Protein AF-A0A0F9JI51-F1 (afdb_monomer_lite)

Secondary structure (DSSP, 8-state):
----S--GGGGTT-HHHHHHHHHHHHHHHHHHHHHHHHHHHHHHHHHHHH-HHHHHHHHHHHTT-----S-------SS---SSHHHHHHHHHHHHHHHHHHHSHHHHHHHHHHHHHHHHHHHHHH-TTGGGGHHHHHHHHHH-GGGGG-HHHHHHHHS-HHHHHHHHHHHHHHHHHHHHHHHHH----------TTPPPPPSSHHHHHHHHHHHHHHTT------

pLDDT: mean 74.29, std 13.8, range [38.09, 93.94]

Radius of gyration: 48.64 Å; chains: 1; bounding box: 100×96×117 Å

Sequence (226 aa):
DVESFFDPKSIEGKPELKAAYKQMQGEFTKRLQGISSNQTKIDAYNAFEADPEGYMRNLASQYGWNLIEGGGQAKDSGEFNPQTWDDVKQHFLAEARQELAKEFAPLTNEVKNLKRLSMEAQLDKDHSDWRTYESKMTDLLVTHPTLVNDHETLYRMAVPKELIEQRATKAALAKVKGGTANAEIGGNKTTSVPTTDSPPKFENIAEAAKWAKSHLASKGITGTVD

Structure (mmCIF, N/CA/C/O backbone):
data_AF-A0A0F9JI51-F1
#
_entry.id   AF-A0A0F9JI51-F1
#
loop_
_atom_site.group_PDB
_atom_site.id
_atom_site.type_symbol
_atom_site.label_atom_id
_atom_site.label_alt_id
_atom_site.label_comp_id
_atom_site.label_asym_id
_atom_site.label_entity_id
_atom_site.label_seq_id
_atom_site.pdbx_PDB_ins_code
_atom_site.Cartn_x
_atom_site.Cartn_y
_atom_site.Cartn_z
_atom_site.occupancy
_atom_site.B_iso_or_equiv
_atom_site.auth_seq_id
_atom_site.auth_comp_id
_atom_site.auth_asym_id
_atom_site.auth_atom_id
_atom_site.pdbx_PDB_model_num
ATOM 1 N N . ASP A 1 1 ? -69.212 1.605 35.122 1.00 43.28 1 ASP A N 1
ATOM 2 C CA . ASP A 1 1 ? -68.835 0.941 36.378 1.00 43.28 1 ASP A CA 1
ATOM 3 C C . ASP A 1 1 ? -67.357 0.626 36.395 1.00 43.28 1 ASP A C 1
ATOM 5 O O . ASP A 1 1 ? -66.902 -0.223 35.644 1.00 43.28 1 ASP A O 1
ATOM 9 N N . VAL A 1 2 ? -66.593 1.381 37.184 1.00 48.91 2 VAL A N 1
ATOM 10 C CA . VAL A 1 2 ? -65.203 1.034 37.496 1.00 48.91 2 VAL A CA 1
ATOM 11 C C . VAL A 1 2 ? -65.284 0.180 38.755 1.00 48.91 2 VAL A C 1
ATOM 13 O O . VAL A 1 2 ? -65.453 0.715 39.849 1.00 48.91 2 VAL A O 1
ATOM 16 N N . GLU A 1 3 ? -65.271 -1.143 38.594 1.00 48.75 3 GLU A N 1
ATOM 17 C CA . GLU A 1 3 ? -65.125 -2.078 39.711 1.00 48.75 3 GLU A CA 1
ATOM 18 C C . GLU A 1 3 ? -63.828 -1.736 40.452 1.00 48.75 3 GLU A C 1
ATOM 20 O O . GLU A 1 3 ? -62.721 -2.000 39.982 1.00 48.75 3 GLU A O 1
ATOM 25 N N . SER A 1 4 ? -63.964 -1.078 41.604 1.00 55.06 4 SER A N 1
ATOM 26 C CA . SER A 1 4 ? -62.857 -0.853 42.526 1.00 55.06 4 SER A CA 1
ATOM 27 C C . SER A 1 4 ? -62.414 -2.218 43.046 1.00 55.06 4 SER A C 1
ATOM 29 O O . SER A 1 4 ? -63.051 -2.803 43.919 1.00 55.06 4 SER A O 1
ATOM 31 N N . PHE A 1 5 ? -61.351 -2.749 42.446 1.00 61.69 5 PHE A N 1
ATOM 32 C CA . PHE A 1 5 ? -60.916 -4.141 42.577 1.00 61.69 5 PHE A CA 1
ATOM 33 C C . PHE A 1 5 ? -60.504 -4.537 44.009 1.00 61.69 5 PHE A C 1
ATOM 35 O O . PHE A 1 5 ? -60.340 -5.720 44.293 1.00 61.69 5 PHE A O 1
ATOM 42 N N . PHE A 1 6 ? -60.322 -3.573 44.923 1.00 66.19 6 PHE A N 1
ATOM 43 C CA . PHE A 1 6 ? -60.047 -3.841 46.335 1.00 66.19 6 PHE A CA 1
ATOM 44 C C . PHE A 1 6 ? -60.313 -2.598 47.201 1.00 66.19 6 PHE A C 1
ATOM 46 O O . PHE A 1 6 ? -59.753 -1.537 46.931 1.00 66.19 6 PHE A O 1
ATOM 53 N N . ASP A 1 7 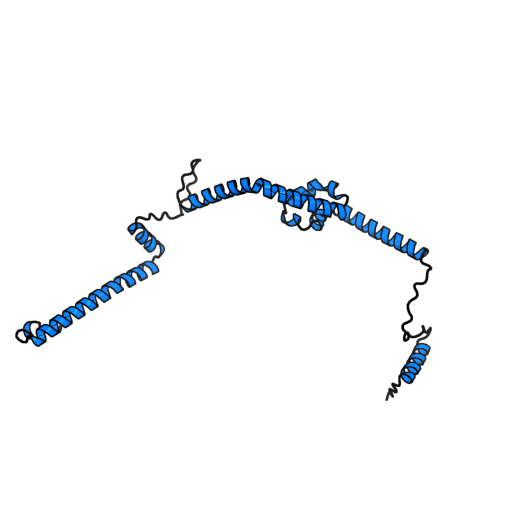? -61.121 -2.719 48.261 1.00 72.81 7 ASP A N 1
ATOM 54 C CA . ASP A 1 7 ? -61.319 -1.647 49.250 1.00 72.81 7 ASP A CA 1
ATOM 55 C C . ASP A 1 7 ? -60.372 -1.860 50.452 1.00 72.81 7 ASP A C 1
ATOM 57 O O . ASP A 1 7 ? -60.571 -2.804 51.230 1.00 72.81 7 ASP A O 1
ATOM 61 N N . PRO A 1 8 ? -59.333 -1.021 50.640 1.00 66.25 8 PRO A N 1
ATOM 62 C CA . PRO A 1 8 ? -58.329 -1.203 51.688 1.00 66.25 8 PRO A CA 1
ATOM 63 C C . PRO A 1 8 ? -58.886 -1.099 53.114 1.00 66.25 8 PRO A C 1
ATOM 65 O O . PRO A 1 8 ? -58.209 -1.503 54.058 1.00 66.25 8 PRO A O 1
ATOM 68 N N . LYS A 1 9 ? -60.118 -0.611 53.294 1.00 73.56 9 LYS A N 1
ATOM 69 C CA . LYS A 1 9 ? -60.787 -0.596 54.603 1.00 73.56 9 LYS A CA 1
ATOM 70 C C . LYS A 1 9 ? -61.325 -1.969 55.016 1.00 73.56 9 LYS A C 1
ATOM 72 O O . LYS A 1 9 ? -61.449 -2.246 56.204 1.00 73.56 9 LYS A O 1
ATOM 77 N N . SER A 1 10 ? -61.568 -2.875 54.064 1.00 72.62 10 SER A N 1
ATOM 78 C CA . SER A 1 10 ? -62.118 -4.221 54.327 1.00 72.62 10 SER A CA 1
ATOM 79 C C . SER A 1 10 ? -61.158 -5.177 55.061 1.00 72.62 10 SER A C 1
ATOM 81 O O . SER A 1 10 ? -61.568 -6.224 55.565 1.00 72.62 10 SER A O 1
ATOM 83 N N . ILE A 1 11 ? -59.876 -4.810 55.148 1.00 68.50 11 ILE A N 1
ATOM 84 C CA . ILE A 1 11 ? -58.792 -5.570 55.793 1.00 68.50 11 ILE A CA 1
ATOM 85 C C . ILE A 1 11 ? -58.346 -4.957 57.135 1.00 68.50 11 ILE A C 1
ATOM 87 O O . ILE A 1 11 ? -57.427 -5.465 57.789 1.00 68.50 11 ILE A O 1
ATOM 91 N N . GLU A 1 12 ? -58.999 -3.887 57.605 1.00 65.31 12 GLU A N 1
ATOM 92 C CA . GLU A 1 12 ? -58.746 -3.328 58.934 1.00 65.31 12 GLU A CA 1
ATOM 93 C C . GLU A 1 12 ? -59.234 -4.277 60.043 1.00 65.31 12 GLU A C 1
ATOM 95 O O . GLU A 1 12 ? -60.411 -4.594 60.143 1.00 65.31 12 GLU A O 1
ATOM 100 N N . GLY A 1 13 ? -58.301 -4.780 60.865 1.00 71.00 13 GLY A N 1
ATOM 101 C CA . GLY A 1 13 ? -58.579 -5.706 61.976 1.00 71.00 13 GLY A CA 1
ATOM 102 C C . GLY A 1 13 ? -58.029 -7.126 61.796 1.00 71.00 13 GLY A C 1
ATOM 103 O O . GLY A 1 13 ? -57.983 -7.878 62.763 1.00 71.00 13 GLY A O 1
ATOM 104 N N . LYS A 1 14 ? -57.543 -7.490 60.598 1.00 79.50 14 LYS A N 1
ATOM 105 C CA . LYS A 1 14 ? -56.940 -8.808 60.317 1.00 79.50 14 LYS A CA 1
ATOM 106 C C . LYS A 1 14 ? -55.430 -8.667 60.049 1.00 79.50 14 LYS A C 1
ATOM 108 O O . LYS A 1 14 ? -55.049 -8.329 58.927 1.00 79.50 14 LYS A O 1
ATOM 113 N N . PRO A 1 15 ? -54.556 -8.878 61.054 1.00 74.44 15 PRO A N 1
ATOM 114 C CA . PRO A 1 15 ? -53.122 -8.587 60.939 1.00 74.44 15 PRO A CA 1
ATOM 115 C C . PRO A 1 15 ? -52.416 -9.415 59.854 1.00 74.44 15 PRO A C 1
ATOM 117 O O . PRO A 1 15 ? -51.551 -8.886 59.159 1.00 74.44 15 PRO A O 1
ATOM 120 N N . GLU A 1 16 ? -52.836 -10.663 59.634 1.00 73.81 16 GLU A N 1
ATOM 121 C CA . GLU A 1 16 ? -52.270 -11.532 58.592 1.00 73.81 16 GLU A CA 1
ATOM 122 C C . GLU A 1 16 ? -52.569 -11.026 57.169 1.00 73.81 16 GLU A C 1
ATOM 124 O O . GLU A 1 16 ? -51.685 -11.004 56.312 1.00 73.81 16 GLU A O 1
ATOM 129 N N . LEU A 1 17 ? -53.782 -10.515 56.922 1.00 77.19 17 LEU A N 1
ATOM 130 C CA . LEU A 1 17 ? -54.164 -9.963 55.614 1.00 77.19 17 LEU A CA 1
ATOM 131 C C . LEU A 1 17 ? -53.499 -8.611 55.337 1.00 77.19 17 LEU A C 1
ATOM 133 O O . LEU A 1 17 ? -53.154 -8.320 54.192 1.00 77.19 17 LEU A O 1
ATOM 137 N N . LYS A 1 18 ? -53.254 -7.800 56.376 1.00 76.38 18 LYS A N 1
ATOM 138 C CA . LYS A 1 18 ? -52.481 -6.553 56.246 1.00 76.38 18 LYS A CA 1
ATOM 139 C C . LYS A 1 18 ? -51.034 -6.821 55.831 1.00 76.38 18 LYS A C 1
ATOM 141 O O . LYS A 1 18 ? -50.500 -6.096 54.991 1.00 76.38 18 LYS A O 1
ATOM 146 N N . ALA A 1 19 ? -50.408 -7.853 56.399 1.00 80.75 19 ALA A N 1
ATOM 147 C CA . ALA A 1 19 ? -49.046 -8.243 56.045 1.00 80.75 19 ALA A CA 1
ATOM 148 C C . ALA A 1 19 ? -48.960 -8.731 54.588 1.00 80.75 19 ALA A C 1
ATOM 150 O O . ALA A 1 19 ? -48.130 -8.228 53.828 1.00 80.75 19 ALA A O 1
ATOM 151 N N . ALA A 1 20 ? -49.867 -9.624 54.174 1.00 80.81 20 ALA A N 1
ATOM 152 C CA . ALA A 1 20 ? -49.937 -10.122 52.799 1.00 80.81 20 ALA A CA 1
ATOM 153 C C . ALA A 1 20 ? -50.210 -9.001 51.777 1.00 80.81 20 ALA A C 1
ATOM 155 O O . ALA A 1 20 ? -49.550 -8.930 50.741 1.00 80.81 20 ALA A O 1
ATOM 156 N N . TYR A 1 21 ? -51.119 -8.070 52.088 1.00 82.88 21 TYR A N 1
ATOM 157 C CA . TYR A 1 21 ? -51.414 -6.920 51.229 1.00 82.88 21 TYR A CA 1
ATOM 158 C C . TYR A 1 21 ? -50.202 -5.994 51.062 1.00 82.88 21 TYR A C 1
ATOM 160 O O . TYR A 1 21 ? -49.866 -5.600 49.946 1.00 82.88 21 TYR A O 1
ATOM 168 N N . LYS A 1 22 ? -49.484 -5.697 52.153 1.00 85.06 22 LYS A N 1
ATOM 169 C CA . LYS A 1 22 ? -48.258 -4.887 52.101 1.00 85.06 22 LYS A CA 1
ATOM 170 C C . LYS A 1 22 ? -47.154 -5.576 51.292 1.00 85.06 22 LYS A C 1
ATOM 172 O O . LYS A 1 22 ? -46.444 -4.913 50.538 1.00 85.06 22 LYS A O 1
ATOM 177 N N . GLN A 1 23 ? -47.025 -6.898 51.414 1.00 85.00 23 GLN A N 1
ATOM 178 C CA . GLN A 1 23 ? -46.088 -7.681 50.610 1.00 85.00 23 GLN A CA 1
ATOM 179 C C . GLN A 1 23 ? -46.457 -7.638 49.121 1.00 85.00 23 GLN A C 1
ATOM 181 O O . GLN A 1 23 ? -45.589 -7.381 48.290 1.00 85.00 23 GLN A O 1
ATOM 186 N N . MET A 1 24 ? -47.740 -7.793 48.785 1.00 85.62 24 MET A N 1
ATOM 187 C CA . MET A 1 24 ? -48.237 -7.678 47.413 1.00 85.62 24 MET A CA 1
ATOM 188 C C . MET A 1 24 ? -47.985 -6.282 46.828 1.00 85.62 24 MET A C 1
ATOM 190 O O . MET A 1 24 ? -47.496 -6.176 45.708 1.00 85.62 24 MET A O 1
ATOM 194 N N . GLN A 1 25 ? -48.249 -5.210 47.582 1.00 87.38 25 GLN A N 1
ATOM 195 C CA . GLN A 1 25 ? -47.948 -3.839 47.152 1.00 87.38 25 GLN A CA 1
ATOM 196 C C . GLN A 1 25 ? -46.450 -3.626 46.909 1.00 87.38 25 GLN A C 1
ATOM 198 O O . GLN A 1 25 ? -46.067 -2.986 45.928 1.00 87.38 25 GLN A O 1
ATOM 203 N N . GLY A 1 26 ? -45.599 -4.180 47.777 1.00 89.12 26 GLY A N 1
ATOM 204 C CA . GLY A 1 26 ? -44.149 -4.140 47.610 1.00 89.12 26 GLY A CA 1
ATOM 205 C C . GLY A 1 26 ? -43.696 -4.850 46.335 1.00 89.12 26 GLY A C 1
ATOM 206 O O . GLY A 1 26 ? -42.964 -4.270 45.537 1.00 89.12 26 GLY A O 1
ATOM 207 N N . GLU A 1 27 ? -44.171 -6.073 46.101 1.00 86.94 27 GLU A N 1
ATOM 208 C CA . GLU A 1 27 ? -43.859 -6.839 44.888 1.00 86.94 27 GLU A CA 1
ATOM 209 C C . GLU A 1 27 ? -44.409 -6.177 43.616 1.00 86.94 27 GLU A C 1
ATOM 211 O O . GLU A 1 27 ? -43.719 -6.117 42.599 1.00 86.94 27 GLU A O 1
ATOM 216 N N . PHE A 1 28 ? -45.611 -5.603 43.674 1.00 88.69 28 PHE A N 1
ATOM 217 C CA . PHE A 1 28 ? -46.199 -4.865 42.558 1.00 88.69 28 PHE A CA 1
ATOM 218 C C . PHE A 1 28 ? -45.387 -3.610 42.219 1.00 88.69 28 PHE A C 1
ATOM 220 O O . PHE A 1 28 ? -45.073 -3.369 41.055 1.00 88.69 28 PHE A O 1
ATOM 227 N N . THR A 1 29 ? -44.959 -2.858 43.237 1.00 87.94 29 THR A N 1
ATOM 228 C CA . THR A 1 29 ? -44.102 -1.676 43.064 1.00 87.94 29 THR A CA 1
ATOM 229 C C . THR A 1 29 ? -42.747 -2.056 42.467 1.00 87.94 29 THR A C 1
ATOM 231 O O . THR A 1 29 ? -42.305 -1.426 41.509 1.00 87.94 29 THR A O 1
ATOM 234 N N . LYS A 1 30 ? -42.108 -3.125 42.966 1.00 87.19 30 LYS A N 1
ATOM 235 C CA . LYS A 1 30 ? -40.847 -3.640 42.406 1.00 87.19 30 LYS A CA 1
ATOM 236 C C . LYS A 1 30 ? -41.001 -4.051 40.942 1.00 87.19 30 LYS A C 1
ATOM 238 O O . LYS A 1 30 ? -40.145 -3.730 40.123 1.00 87.19 30 LYS A O 1
ATOM 243 N N . ARG A 1 31 ? -42.095 -4.739 40.591 1.00 86.81 31 ARG A N 1
ATOM 244 C CA . ARG A 1 31 ? -42.369 -5.127 39.199 1.00 86.81 31 ARG A CA 1
ATOM 245 C C . ARG A 1 31 ? -42.604 -3.915 38.306 1.00 86.81 31 ARG A C 1
ATOM 247 O O . ARG A 1 31 ? -42.052 -3.881 37.212 1.00 86.81 31 ARG A O 1
ATOM 254 N N . LEU A 1 32 ? -43.346 -2.911 38.772 1.00 85.31 32 LEU A N 1
ATOM 255 C CA . LEU A 1 32 ? -43.545 -1.664 38.029 1.00 85.31 32 LEU A CA 1
ATOM 256 C C . LEU A 1 32 ? -42.230 -0.913 37.785 1.00 85.31 32 LEU A C 1
ATOM 258 O O . LEU A 1 32 ? -41.991 -0.469 36.667 1.00 85.31 32 LEU A O 1
ATOM 262 N N . GLN A 1 33 ? -41.350 -0.836 38.786 1.00 84.31 33 GLN A N 1
ATOM 263 C CA . GLN A 1 33 ? -40.010 -0.253 38.629 1.00 84.31 33 GLN A CA 1
ATOM 264 C C . GLN A 1 33 ? -39.141 -1.054 37.643 1.00 84.31 33 GLN A C 1
ATOM 266 O O . GLN A 1 33 ? -38.389 -0.486 36.851 1.00 84.31 33 GLN A O 1
ATOM 271 N N . GLY A 1 34 ? -39.270 -2.385 37.644 1.00 82.88 34 GLY A N 1
ATOM 272 C CA . GLY A 1 34 ? -38.632 -3.241 36.644 1.00 82.88 34 GLY A CA 1
ATOM 273 C C . GLY A 1 34 ? -39.129 -2.945 35.227 1.00 82.88 34 GLY A C 1
ATOM 274 O O . GLY A 1 34 ? -38.321 -2.795 34.312 1.00 82.88 34 GLY A O 1
ATOM 275 N N . ILE A 1 35 ? -40.443 -2.788 35.050 1.00 85.19 35 ILE A N 1
ATOM 276 C CA . ILE A 1 35 ? -41.057 -2.454 33.757 1.00 85.19 35 ILE A CA 1
ATOM 277 C C . ILE A 1 35 ? -40.600 -1.075 33.273 1.00 85.19 35 ILE A C 1
ATOM 279 O O . ILE A 1 35 ? -40.205 -0.959 32.115 1.00 85.19 35 ILE A O 1
ATOM 283 N N . SER A 1 36 ? -40.563 -0.053 34.137 1.00 84.38 36 SER A N 1
ATOM 284 C CA . SER A 1 36 ? -40.117 1.287 33.729 1.00 84.38 36 SER A CA 1
ATOM 285 C C . SER A 1 36 ? -38.669 1.289 33.233 1.00 84.38 36 SER A C 1
ATOM 287 O O . SER A 1 36 ? -38.363 1.954 32.249 1.00 84.38 36 SER A O 1
ATOM 289 N N . SER A 1 37 ? -37.787 0.495 33.854 1.00 81.75 37 SER A N 1
ATOM 290 C CA . SER A 1 37 ? -36.392 0.365 33.407 1.00 81.75 37 SER A CA 1
ATOM 291 C C . SER A 1 37 ? -36.255 -0.262 32.014 1.00 81.75 37 SER A C 1
ATOM 293 O O . SER A 1 37 ? -35.353 0.091 31.253 1.00 81.75 37 SER A O 1
ATOM 295 N N . ASN A 1 38 ? -37.165 -1.172 31.659 1.00 85.44 38 ASN A N 1
ATOM 296 C CA . ASN A 1 38 ? -37.205 -1.779 30.333 1.00 85.44 38 ASN A CA 1
ATOM 297 C C . ASN A 1 38 ? -37.855 -0.844 29.313 1.00 85.44 38 ASN A C 1
ATOM 299 O O . ASN A 1 38 ? -37.398 -0.799 28.175 1.00 85.44 38 ASN A O 1
ATOM 303 N N . GLN A 1 39 ? -38.850 -0.056 29.728 1.00 87.00 39 GLN A N 1
ATOM 304 C CA . GLN A 1 39 ? -39.485 0.942 28.873 1.00 87.00 39 GLN A CA 1
ATOM 305 C C . GLN A 1 39 ? -38.458 1.953 28.356 1.00 87.00 39 GLN A C 1
ATOM 307 O O . GLN A 1 39 ? -38.374 2.162 27.155 1.00 87.00 39 GLN A O 1
ATOM 312 N N . THR A 1 40 ? -37.574 2.465 29.220 1.00 88.12 40 THR A N 1
ATOM 313 C CA . THR A 1 40 ? -36.505 3.389 28.800 1.00 88.12 40 THR A CA 1
ATOM 314 C C . THR A 1 40 ? -35.573 2.783 27.746 1.00 88.12 40 THR A C 1
ATOM 316 O O . THR A 1 40 ? -35.131 3.485 26.842 1.00 88.12 40 THR A O 1
ATOM 319 N N . LYS A 1 41 ? -35.276 1.479 27.829 1.00 88.94 41 LYS A N 1
ATOM 320 C CA . LYS A 1 41 ? -34.438 0.789 26.832 1.00 88.94 41 LYS A CA 1
ATOM 321 C C . LYS A 1 41 ? -35.162 0.615 25.503 1.00 88.94 41 LYS A C 1
ATOM 323 O O . LYS A 1 41 ? -34.541 0.777 24.460 1.00 88.94 41 LYS A O 1
ATOM 328 N N . ILE A 1 42 ? -36.449 0.278 25.552 1.00 89.56 42 ILE A N 1
ATOM 329 C CA . ILE A 1 42 ? -37.292 0.139 24.362 1.00 89.56 42 ILE A CA 1
ATOM 330 C C . ILE A 1 42 ? -37.429 1.497 23.673 1.00 89.56 42 ILE A C 1
ATOM 332 O O . ILE A 1 42 ? -37.224 1.589 22.470 1.00 89.56 42 ILE A O 1
ATOM 336 N N . ASP A 1 43 ? -37.681 2.560 24.433 1.00 90.50 43 ASP A N 1
ATOM 337 C CA . ASP A 1 43 ? -37.805 3.915 23.900 1.00 90.50 43 ASP A CA 1
ATOM 338 C C . ASP A 1 43 ? -36.477 4.399 23.295 1.00 90.50 43 ASP A C 1
ATOM 340 O O . ASP A 1 43 ? -36.472 4.975 22.210 1.00 90.50 43 ASP A O 1
ATOM 344 N N . ALA A 1 44 ? -35.342 4.108 23.945 1.00 88.69 44 ALA A N 1
ATOM 345 C CA . ALA A 1 44 ? -34.013 4.402 23.410 1.00 88.69 44 ALA A CA 1
ATOM 346 C C . ALA A 1 44 ? -33.722 3.635 22.110 1.00 88.69 44 ALA A C 1
ATOM 348 O O . ALA A 1 44 ? -33.174 4.203 21.168 1.00 88.69 44 ALA A O 1
ATOM 349 N N . TYR A 1 45 ? -34.114 2.360 22.044 1.00 92.25 45 TYR A N 1
ATOM 350 C CA . TYR A 1 45 ? -33.966 1.548 20.840 1.00 92.25 45 TYR A CA 1
ATOM 351 C C . TYR A 1 45 ? -34.838 2.073 19.694 1.00 92.25 45 TYR A C 1
ATOM 353 O O . TYR A 1 45 ? -34.330 2.291 18.600 1.00 92.25 45 TYR A O 1
ATOM 361 N N . ASN A 1 46 ? -36.113 2.364 19.962 1.00 93.44 46 ASN A N 1
ATOM 362 C CA . ASN A 1 46 ? -37.039 2.921 18.975 1.00 93.44 46 ASN A CA 1
ATOM 363 C C . ASN A 1 46 ? -36.576 4.298 18.471 1.00 93.44 46 ASN A C 1
ATOM 365 O O . ASN A 1 46 ? -36.691 4.591 17.284 1.00 93.44 46 ASN A O 1
ATOM 369 N N . ALA A 1 47 ? -36.037 5.145 19.357 1.00 90.38 47 ALA A N 1
ATOM 370 C CA . ALA A 1 47 ? -35.484 6.444 18.982 1.00 90.38 47 ALA A CA 1
ATOM 371 C C . ALA A 1 47 ? -34.250 6.303 18.078 1.00 90.38 47 ALA A C 1
ATOM 373 O O . ALA A 1 47 ? -34.113 7.051 17.114 1.00 90.38 47 ALA A O 1
ATOM 374 N N . PHE A 1 48 ? -33.383 5.328 18.361 1.00 93.94 48 PHE A N 1
ATOM 375 C CA . PHE A 1 48 ? -32.232 5.021 17.516 1.00 93.94 48 PHE A CA 1
ATOM 376 C C . PHE A 1 48 ? -32.637 4.431 16.159 1.00 93.94 48 PHE A C 1
ATOM 378 O O . PHE A 1 48 ? -32.051 4.791 15.145 1.00 93.94 48 PHE A O 1
ATOM 385 N N . GLU A 1 49 ? -33.631 3.542 16.116 1.00 93.00 49 GLU A N 1
ATOM 386 C CA . GLU A 1 49 ? -34.108 2.945 14.862 1.00 93.00 49 GLU A CA 1
ATOM 387 C C . GLU A 1 49 ? -34.779 3.985 13.949 1.00 93.00 49 GLU A C 1
ATOM 389 O O . GLU A 1 49 ? -34.635 3.921 12.729 1.00 93.00 49 GLU A O 1
ATOM 394 N N . ALA A 1 50 ? -35.472 4.970 14.531 1.00 93.69 50 ALA A N 1
ATOM 395 C CA . ALA A 1 50 ? -36.117 6.048 13.787 1.00 93.69 50 ALA A CA 1
ATOM 396 C C . ALA A 1 50 ? -35.126 7.091 13.237 1.00 93.69 50 ALA A C 1
ATOM 398 O O . ALA A 1 50 ? -35.298 7.551 12.109 1.00 93.69 50 ALA A O 1
ATOM 399 N N . ASP A 1 51 ? -34.118 7.479 14.024 1.00 90.62 51 ASP A N 1
ATOM 400 C CA . ASP A 1 51 ? -33.087 8.445 13.630 1.00 90.62 51 ASP A CA 1
ATOM 401 C C . ASP A 1 51 ? -31.748 8.138 14.334 1.00 90.62 51 ASP A C 1
ATOM 403 O O . ASP A 1 51 ? -31.458 8.670 15.416 1.00 90.62 51 ASP A O 1
ATOM 407 N N . PRO A 1 52 ? -30.906 7.274 13.740 1.00 86.19 52 PRO A N 1
ATOM 408 C CA . PRO A 1 52 ? -29.665 6.846 14.374 1.00 86.19 52 PRO A CA 1
ATOM 409 C C . PRO A 1 52 ? -28.641 7.982 14.482 1.00 86.19 52 PRO A C 1
ATOM 411 O O . PRO A 1 52 ? -27.883 8.036 15.454 1.00 86.19 52 PRO A O 1
ATOM 414 N N . GLU A 1 53 ? -28.618 8.912 13.525 1.00 84.31 53 GLU A N 1
ATOM 415 C CA . GLU A 1 53 ? -27.664 10.025 13.502 1.00 84.31 53 GLU A CA 1
ATOM 416 C C . GLU A 1 53 ? -28.029 11.090 14.543 1.00 84.31 53 GLU A C 1
ATOM 418 O O . GLU A 1 53 ? -27.174 11.514 15.332 1.00 84.31 53 GLU A O 1
ATOM 423 N N . GLY A 1 54 ? -29.308 11.469 14.618 1.00 85.38 54 GLY A N 1
ATOM 424 C CA . GLY A 1 54 ? -29.812 12.389 15.634 1.00 85.38 54 GLY A CA 1
ATOM 425 C C . GLY A 1 54 ? -29.696 11.821 17.049 1.00 85.38 54 GLY A C 1
ATOM 426 O O . GLY A 1 54 ? -29.273 12.530 17.969 1.00 85.38 54 GLY A O 1
ATOM 427 N N . TYR A 1 55 ? -29.988 10.527 17.233 1.00 89.19 55 TYR A N 1
ATOM 428 C CA . TYR A 1 55 ? -29.819 9.856 18.522 1.00 89.19 55 TYR A CA 1
ATOM 429 C C . TYR A 1 55 ? -28.356 9.870 18.983 1.00 89.19 55 TYR A C 1
ATOM 431 O O . TYR A 1 55 ? -28.072 10.254 20.119 1.00 89.19 55 TYR A O 1
ATOM 439 N N . MET A 1 56 ? -27.412 9.526 18.100 1.00 84.62 56 MET A N 1
ATOM 440 C CA . MET A 1 56 ? -25.982 9.536 18.425 1.00 84.62 56 MET A CA 1
ATOM 441 C C . MET A 1 56 ? -25.460 10.943 18.729 1.00 84.62 56 MET A C 1
ATOM 443 O O . MET A 1 56 ? -24.647 11.101 19.640 1.00 84.62 56 MET A O 1
ATOM 447 N N . ARG A 1 57 ? -25.955 11.980 18.042 1.00 85.31 57 ARG A N 1
ATOM 448 C CA . ARG A 1 57 ? -25.609 13.379 18.343 1.00 85.31 57 ARG A CA 1
ATOM 449 C C . ARG A 1 57 ? -26.113 13.818 19.717 1.00 85.31 57 ARG A C 1
ATOM 451 O O . ARG A 1 57 ? -25.365 14.438 20.469 1.00 85.31 57 ARG A O 1
ATOM 458 N N . ASN A 1 58 ? -27.358 13.484 20.051 1.00 86.94 58 ASN A N 1
ATOM 459 C CA . ASN A 1 58 ? -27.945 13.786 21.358 1.00 86.94 58 ASN A CA 1
ATOM 460 C C . ASN A 1 58 ? -27.259 13.017 22.489 1.00 86.94 58 ASN A C 1
ATOM 462 O O . ASN A 1 58 ? -27.086 13.548 23.583 1.00 86.94 58 ASN A O 1
ATOM 466 N N . LEU A 1 59 ? -26.854 11.774 22.236 1.00 87.50 59 LEU A N 1
ATOM 467 C CA . LEU A 1 59 ? -26.081 10.995 23.193 1.00 87.50 59 LEU A CA 1
ATOM 468 C C . LEU A 1 59 ? -24.705 11.632 23.403 1.00 87.50 59 LEU A C 1
ATOM 470 O O . LEU A 1 59 ? -24.284 11.860 24.531 1.00 87.50 59 LEU A O 1
ATOM 474 N N . ALA A 1 60 ? -24.021 11.980 22.320 1.00 84.06 60 ALA A N 1
ATOM 475 C CA . ALA A 1 60 ? -22.707 12.587 22.388 1.00 84.06 60 ALA A CA 1
ATOM 476 C C . ALA A 1 60 ? -22.710 13.948 23.102 1.00 84.06 60 ALA A C 1
ATOM 478 O O . ALA A 1 60 ? -21.835 14.193 23.933 1.00 84.06 60 ALA A O 1
ATOM 479 N N . SER A 1 61 ? -23.723 14.792 22.878 1.00 85.69 61 SER A N 1
ATOM 480 C CA . SER A 1 61 ? -23.846 16.080 23.570 1.00 85.69 61 SER A CA 1
ATOM 481 C C . SER A 1 61 ? -24.048 15.922 25.082 1.00 85.69 61 SER A C 1
ATOM 483 O O . SER A 1 61 ? -23.487 16.703 25.851 1.00 85.69 61 SER A O 1
ATOM 485 N N . GLN A 1 62 ? -24.748 14.873 25.535 1.00 86.00 62 GLN A N 1
ATOM 486 C CA . GLN A 1 62 ? -24.873 14.545 26.965 1.00 86.00 62 GLN A CA 1
ATOM 487 C C . GLN A 1 62 ? -23.530 14.178 27.610 1.00 86.00 62 GLN A C 1
ATOM 489 O O . GLN A 1 62 ? -23.305 14.494 28.777 1.00 86.00 62 GLN A O 1
ATOM 494 N N . TYR A 1 63 ? -22.626 13.549 26.855 1.00 88.31 63 TYR A N 1
ATOM 495 C CA . TYR A 1 63 ? -21.272 13.205 27.307 1.00 88.31 63 TYR A CA 1
ATOM 496 C C . TYR A 1 63 ? -20.238 14.314 27.052 1.00 88.31 63 TYR A C 1
ATOM 498 O O . TYR A 1 63 ? -19.048 14.117 27.297 1.00 88.31 63 TYR A O 1
ATOM 506 N N . GLY A 1 64 ? -20.673 15.491 26.589 1.00 77.12 64 GLY A N 1
ATOM 507 C CA . GLY A 1 64 ? -19.792 16.626 26.306 1.00 77.12 64 GLY A CA 1
ATOM 508 C C . GLY A 1 64 ? -18.977 16.478 25.018 1.00 77.12 64 GLY A C 1
ATOM 509 O O . GLY A 1 64 ? -17.977 17.172 24.839 1.00 77.12 64 GLY A O 1
ATOM 510 N N . TRP A 1 65 ? -19.377 15.580 24.119 1.00 82.25 65 TRP A N 1
ATOM 511 C CA . TRP A 1 65 ? -18.782 15.426 22.797 1.00 82.25 65 TRP A CA 1
ATOM 512 C C . TRP A 1 65 ? -19.566 16.246 21.769 1.00 82.25 65 TRP A C 1
ATOM 514 O O . TRP A 1 65 ? -20.734 15.979 21.488 1.00 82.25 65 TRP A O 1
ATOM 524 N N . ASN A 1 66 ? -18.901 17.231 21.166 1.00 70.25 66 ASN A N 1
ATOM 525 C CA . ASN A 1 66 ? -19.438 17.966 20.024 1.00 70.25 66 ASN A CA 1
ATOM 526 C C . ASN A 1 66 ? -19.118 17.187 18.740 1.00 70.25 66 ASN A C 1
ATOM 528 O O . ASN A 1 66 ? -18.000 17.274 18.231 1.00 70.25 66 ASN A O 1
ATOM 532 N N . LEU A 1 67 ? -20.074 16.412 18.216 1.00 63.12 67 LEU A N 1
ATOM 533 C CA . LEU A 1 67 ? -19.951 15.840 16.869 1.00 63.12 67 LEU A CA 1
ATOM 534 C C . LEU A 1 67 ? -20.165 16.958 15.849 1.00 63.12 67 LEU A C 1
ATOM 536 O O . LEU A 1 67 ? -21.290 17.405 15.634 1.00 63.12 67 LEU A O 1
ATOM 540 N N . ILE A 1 68 ? -19.076 17.406 15.234 1.00 58.84 68 ILE A N 1
ATOM 541 C CA . ILE A 1 68 ? -19.115 18.260 14.050 1.00 58.84 68 ILE A CA 1
ATOM 542 C C . ILE A 1 68 ? -19.321 17.323 12.857 1.00 58.84 68 ILE A C 1
ATOM 544 O O . ILE A 1 68 ? -18.465 16.487 12.569 1.00 58.84 68 ILE A O 1
ATOM 548 N N . GLU A 1 69 ? -20.477 17.417 12.199 1.00 57.38 69 GLU A N 1
ATOM 549 C CA . GLU A 1 69 ? -20.715 16.741 10.922 1.00 57.38 69 GLU A CA 1
ATOM 550 C C . GLU A 1 69 ? -19.661 17.197 9.912 1.00 57.38 69 GLU A C 1
ATOM 552 O O . GLU A 1 69 ? -19.531 18.390 9.638 1.00 57.38 69 GLU A O 1
ATOM 557 N N . GLY A 1 70 ? -18.905 16.246 9.358 1.00 49.47 70 GLY A N 1
ATOM 558 C CA . GLY A 1 70 ? -17.918 16.469 8.299 1.00 49.47 70 GLY A CA 1
ATOM 559 C C . GLY A 1 70 ? -18.579 16.823 6.965 1.00 49.47 70 GLY A C 1
ATOM 560 O O . GLY A 1 70 ? -18.463 16.085 5.993 1.00 49.47 70 GLY A O 1
ATOM 561 N N . GLY A 1 71 ? -19.307 17.937 6.938 1.00 45.53 71 GLY A N 1
ATOM 562 C CA . GLY A 1 71 ? -20.104 18.423 5.818 1.00 45.53 71 GLY A CA 1
ATOM 563 C C . GLY A 1 71 ? -20.000 19.938 5.679 1.00 45.53 71 GLY A C 1
ATOM 564 O O . GLY A 1 71 ? -21.007 20.623 5.562 1.00 45.53 71 GLY A O 1
ATOM 565 N N . GLY A 1 72 ? -18.787 20.484 5.724 1.00 41.12 72 GLY A N 1
ATOM 566 C CA . GLY A 1 72 ? -18.546 21.903 5.489 1.00 41.12 72 GLY A CA 1
ATOM 567 C C . GLY A 1 72 ? -17.161 22.112 4.905 1.00 41.12 72 GLY A C 1
ATOM 568 O O . GLY A 1 72 ? -16.178 22.127 5.632 1.00 41.12 72 GLY A O 1
ATOM 569 N N . GLN A 1 73 ? -17.073 22.259 3.582 1.00 52.09 73 GLN A N 1
ATOM 570 C CA . GLN A 1 73 ? -15.853 22.727 2.931 1.00 52.09 73 GLN A CA 1
ATOM 571 C C . GLN A 1 73 ? -15.504 24.125 3.456 1.00 52.09 73 GLN A C 1
ATOM 573 O O . GLN A 1 73 ? -16.149 25.101 3.081 1.00 52.09 73 GLN A O 1
ATOM 578 N N . ALA A 1 74 ? -14.446 24.229 4.253 1.00 46.78 74 ALA A N 1
ATOM 579 C CA . ALA A 1 74 ? -13.729 25.478 4.459 1.00 46.78 74 ALA A CA 1
ATOM 580 C C . ALA A 1 74 ? -12.307 25.310 3.915 1.00 46.78 74 ALA A C 1
ATOM 582 O O . ALA A 1 74 ? -11.402 24.815 4.580 1.00 46.78 74 ALA A O 1
ATOM 583 N N . LYS A 1 75 ? -12.130 25.714 2.654 1.00 59.38 75 LYS A N 1
ATOM 584 C CA . LYS A 1 75 ? -10.830 26.174 2.169 1.00 59.38 75 LYS A CA 1
ATOM 585 C C . LYS A 1 75 ? -10.577 27.527 2.826 1.00 59.38 75 LYS A C 1
ATOM 587 O O . LYS A 1 75 ? -11.297 28.458 2.486 1.00 59.38 75 LYS A O 1
ATOM 592 N N . ASP A 1 76 ? -9.560 27.649 3.675 1.00 46.41 76 ASP A N 1
ATOM 593 C CA . ASP A 1 76 ? -8.790 28.892 3.720 1.00 46.41 76 ASP A CA 1
ATOM 594 C C . ASP A 1 76 ? -7.376 28.731 4.305 1.00 46.41 76 ASP A C 1
ATOM 596 O O . ASP A 1 76 ? -7.146 28.023 5.279 1.00 46.41 76 ASP A O 1
ATOM 600 N N . SER A 1 77 ? -6.446 29.387 3.609 1.00 47.84 77 SER A N 1
ATOM 601 C CA . SER A 1 77 ? -5.116 29.884 3.994 1.00 47.84 77 SER A CA 1
ATOM 602 C C . SER A 1 77 ? -4.315 29.240 5.148 1.00 47.84 77 SER A C 1
ATOM 604 O O . SER A 1 77 ? -4.539 29.539 6.314 1.00 47.84 77 SER A O 1
ATOM 606 N N . GLY A 1 78 ? -3.226 28.548 4.782 1.00 53.31 78 GLY A N 1
ATOM 607 C CA . GLY A 1 78 ? -1.855 28.763 5.297 1.00 53.31 78 GLY A CA 1
ATOM 608 C C . GLY A 1 78 ? -1.487 28.404 6.743 1.00 53.31 78 GLY A C 1
ATOM 609 O O . GLY A 1 78 ? -0.305 28.218 7.016 1.00 53.31 78 GLY A O 1
ATOM 610 N N . GLU A 1 79 ? -2.443 28.268 7.649 1.00 64.44 79 GLU A N 1
ATOM 611 C CA . GLU A 1 79 ? -2.208 27.930 9.049 1.00 64.44 79 GLU A CA 1
ATOM 612 C C . GLU A 1 79 ? -2.995 26.659 9.356 1.00 64.44 79 GLU A C 1
ATOM 614 O O . GLU A 1 79 ? -4.189 26.574 9.065 1.00 64.44 79 GLU A O 1
ATOM 619 N N . PHE A 1 80 ? -2.310 25.622 9.846 1.00 75.19 80 PHE A N 1
ATOM 620 C CA . PHE A 1 80 ? -2.937 24.334 10.123 1.00 75.19 80 PHE A CA 1
ATOM 621 C C . PHE A 1 80 ? -3.948 24.498 11.265 1.00 75.19 80 PHE A C 1
ATOM 623 O O . PHE A 1 80 ? -3.596 24.437 12.440 1.00 75.19 80 PHE A O 1
ATOM 630 N N . ASN A 1 81 ? -5.206 24.735 10.897 1.00 73.25 81 ASN A N 1
ATOM 631 C CA . ASN A 1 81 ? -6.330 24.858 11.812 1.00 73.25 81 ASN A CA 1
ATOM 632 C C . ASN A 1 81 ? -7.295 23.685 11.574 1.00 73.25 81 ASN A C 1
ATOM 634 O O . ASN A 1 81 ? -8.237 23.813 10.785 1.00 73.25 81 ASN A O 1
ATOM 638 N N . PRO A 1 82 ? -7.030 22.508 12.169 1.00 72.44 82 PRO A N 1
ATOM 639 C CA . PRO A 1 82 ? -7.827 21.316 11.923 1.00 72.44 82 PRO A CA 1
ATOM 640 C C . PRO A 1 82 ? -9.247 21.511 12.453 1.00 72.44 82 PRO A C 1
ATOM 642 O O . PRO A 1 82 ? -9.452 21.761 13.640 1.00 72.44 82 PRO A O 1
ATOM 645 N N . GLN A 1 83 ? -10.236 21.371 11.572 1.00 77.88 83 GLN A N 1
ATOM 646 C CA . GLN A 1 83 ? -11.647 21.427 11.960 1.00 77.88 83 GLN A CA 1
ATOM 647 C C . GLN A 1 83 ? -12.124 20.083 12.517 1.00 77.88 83 GLN A C 1
ATOM 649 O O . GLN A 1 83 ? -13.055 20.038 13.322 1.00 77.88 83 GLN A O 1
ATOM 654 N N . THR A 1 84 ? -11.462 18.988 12.132 1.00 78.69 84 THR A N 1
ATOM 655 C CA . THR A 1 84 ? -11.780 17.635 12.585 1.00 78.69 84 THR A CA 1
ATOM 656 C C . THR A 1 84 ? -10.534 16.859 13.020 1.00 78.69 84 THR A C 1
ATOM 658 O O . THR A 1 84 ? -9.409 17.140 12.607 1.00 78.69 84 THR A O 1
ATOM 661 N N . TRP A 1 85 ? -10.729 15.819 13.838 1.00 73.50 85 TRP A N 1
ATOM 662 C CA . TRP A 1 85 ? -9.660 14.870 14.177 1.00 73.50 85 TRP A CA 1
ATOM 663 C C . TRP A 1 85 ? -9.145 14.087 12.967 1.00 73.50 85 TRP A C 1
ATOM 665 O O . TRP A 1 85 ? -8.003 13.625 12.989 1.00 73.50 85 TRP A O 1
ATOM 675 N N . ASP A 1 86 ? -9.958 13.938 11.918 1.00 80.38 86 ASP A N 1
ATOM 676 C CA . ASP A 1 86 ? -9.500 13.295 10.690 1.00 80.38 86 ASP A CA 1
ATOM 677 C C . ASP A 1 86 ? -8.501 14.190 9.946 1.00 80.38 86 ASP A C 1
ATOM 679 O O . ASP A 1 86 ? -7.484 13.686 9.479 1.00 80.38 86 ASP A O 1
ATOM 683 N N . ASP A 1 87 ? -8.681 15.516 9.966 1.00 75.62 87 ASP A N 1
ATOM 684 C CA . ASP A 1 87 ? -7.695 16.465 9.423 1.00 75.62 87 ASP A CA 1
ATOM 685 C C . ASP A 1 87 ? -6.360 16.392 10.182 1.00 75.62 87 ASP A C 1
ATOM 687 O O . ASP A 1 87 ? -5.292 16.373 9.568 1.00 75.62 87 ASP A O 1
ATOM 691 N N . VAL A 1 88 ? -6.407 16.266 11.518 1.00 77.44 88 VAL A N 1
ATOM 692 C CA . VAL A 1 88 ? -5.214 16.023 12.357 1.00 77.44 88 VAL A CA 1
ATOM 693 C C . VAL A 1 88 ? -4.524 14.731 11.969 1.00 77.44 88 VAL A C 1
ATOM 695 O O . VAL A 1 88 ? -3.311 14.706 11.758 1.00 77.44 88 VAL A O 1
ATOM 698 N N . LYS A 1 89 ? -5.292 13.651 11.839 1.00 81.81 89 LYS A N 1
ATOM 699 C CA . LYS A 1 89 ? -4.759 12.346 11.468 1.00 81.81 89 LYS A CA 1
ATOM 700 C C . LYS A 1 89 ? -4.152 12.368 10.068 1.00 81.81 89 LYS A C 1
ATOM 702 O O . LYS A 1 89 ? -3.083 11.799 9.875 1.00 81.81 89 LYS A O 1
ATOM 707 N N . GLN A 1 90 ? -4.800 13.007 9.099 1.00 81.31 90 GLN A N 1
ATOM 708 C CA . GLN A 1 90 ? -4.300 13.112 7.730 1.00 81.31 90 GLN A CA 1
ATOM 709 C C . GLN A 1 90 ? -3.029 13.961 7.657 1.00 81.31 90 GLN A C 1
ATOM 711 O O . GLN A 1 90 ? -2.071 13.537 7.010 1.00 81.31 90 GLN A O 1
ATOM 716 N N . HIS A 1 91 ? -2.978 15.094 8.363 1.00 79.62 91 HIS A N 1
ATOM 717 C CA . HIS A 1 91 ? -1.774 15.919 8.458 1.00 79.62 91 HIS A CA 1
ATOM 718 C C . HIS A 1 91 ? -0.617 15.138 9.083 1.00 79.62 91 HIS A C 1
ATOM 720 O O . HIS A 1 91 ? 0.465 15.061 8.507 1.00 79.62 91 HIS A O 1
ATOM 726 N N . PHE A 1 92 ? -0.866 14.470 10.211 1.00 82.12 92 PHE A N 1
ATOM 727 C CA . PHE A 1 92 ? 0.157 13.691 10.901 1.00 82.12 92 PHE A CA 1
ATOM 728 C C . PHE A 1 92 ? 0.609 12.472 10.088 1.00 82.12 92 PHE A C 1
ATOM 730 O O . PHE A 1 92 ? 1.789 12.145 10.058 1.00 82.12 92 PHE A O 1
ATOM 737 N N . LEU A 1 93 ? -0.301 11.806 9.369 1.00 82.50 93 LEU A N 1
ATOM 738 C CA . LEU A 1 93 ? 0.057 10.726 8.447 1.00 82.50 93 LEU A CA 1
ATOM 739 C C . LEU A 1 93 ? 0.875 11.233 7.257 1.00 82.50 93 LEU A C 1
ATOM 741 O O . LEU A 1 93 ? 1.760 10.518 6.789 1.00 82.50 93 LEU A O 1
ATOM 745 N N . ALA A 1 94 ? 0.582 12.426 6.742 1.00 79.56 94 ALA A N 1
ATOM 746 C CA . ALA A 1 94 ? 1.351 13.033 5.663 1.00 79.56 94 ALA A CA 1
ATOM 747 C C . ALA A 1 94 ? 2.763 13.414 6.132 1.00 79.56 94 ALA A C 1
ATOM 749 O O . ALA A 1 94 ? 3.736 13.088 5.452 1.00 79.56 94 ALA A O 1
ATOM 750 N N . GLU A 1 95 ? 2.877 14.014 7.315 1.00 80.44 95 GLU A N 1
ATOM 751 C CA . GLU A 1 95 ? 4.148 14.370 7.946 1.00 80.44 95 GLU A CA 1
ATOM 752 C C . GLU A 1 95 ? 4.974 13.121 8.279 1.00 80.44 95 GLU A C 1
ATOM 754 O O . GLU A 1 95 ? 6.118 13.006 7.842 1.00 80.44 95 GLU A O 1
ATOM 759 N N . ALA A 1 96 ? 4.362 12.109 8.899 1.00 78.94 96 ALA A N 1
ATOM 760 C CA . ALA A 1 96 ? 5.002 10.823 9.167 1.00 78.94 96 ALA A CA 1
ATOM 761 C C . ALA A 1 96 ? 5.452 10.118 7.878 1.00 78.94 96 ALA A C 1
ATOM 763 O O . ALA A 1 96 ? 6.542 9.555 7.826 1.00 78.94 96 ALA A O 1
ATOM 764 N N . ARG A 1 97 ? 4.659 10.165 6.796 1.00 82.12 97 ARG A N 1
ATOM 765 C CA . ARG A 1 97 ? 5.086 9.655 5.479 1.00 82.12 97 ARG A CA 1
ATOM 766 C C . ARG A 1 97 ? 6.273 10.431 4.925 1.00 82.12 97 ARG A C 1
ATOM 768 O O . ARG A 1 97 ? 7.112 9.828 4.262 1.00 82.12 97 ARG A O 1
ATOM 775 N N . GLN A 1 98 ? 6.346 11.737 5.159 1.00 81.69 98 GLN A N 1
ATOM 776 C CA . GLN A 1 98 ? 7.454 12.566 4.702 1.00 81.69 98 GLN A CA 1
ATOM 777 C C . GLN A 1 98 ? 8.731 12.303 5.509 1.00 81.69 98 GLN A C 1
ATOM 779 O O . GLN A 1 98 ? 9.811 12.246 4.923 1.00 81.69 98 GLN A O 1
ATOM 784 N N . GLU A 1 99 ? 8.627 12.106 6.822 1.00 78.94 99 GLU A N 1
ATOM 785 C CA . GLU A 1 99 ? 9.751 11.696 7.670 1.00 78.94 99 GLU A CA 1
ATOM 786 C C . GLU A 1 99 ? 10.237 10.294 7.315 1.00 78.94 99 GLU A C 1
ATOM 788 O O . GLU A 1 99 ? 11.418 10.122 7.025 1.00 78.94 99 GLU A O 1
ATOM 793 N N . LEU A 1 100 ? 9.323 9.330 7.179 1.00 77.12 100 LEU A N 1
ATOM 794 C CA . LEU A 1 100 ? 9.642 8.000 6.662 1.00 77.12 100 LEU A CA 1
ATOM 795 C C . LEU A 1 100 ? 10.309 8.102 5.286 1.00 77.12 100 LEU A C 1
ATOM 797 O O . LEU A 1 100 ? 11.337 7.481 5.048 1.00 77.12 100 LEU A O 1
ATOM 801 N N . ALA A 1 101 ? 9.793 8.920 4.369 1.00 77.88 101 ALA A N 1
ATOM 802 C CA . ALA A 1 101 ? 10.423 9.099 3.064 1.00 77.88 101 ALA A CA 1
ATOM 803 C C . ALA A 1 101 ? 11.856 9.650 3.167 1.00 77.88 101 ALA A C 1
ATOM 805 O O . ALA A 1 101 ? 12.691 9.267 2.352 1.00 77.88 101 ALA A O 1
ATOM 806 N N . LYS A 1 102 ? 12.163 10.506 4.153 1.00 81.38 102 LYS A N 1
ATOM 807 C CA . LYS A 1 102 ? 13.525 11.008 4.410 1.00 81.38 102 LYS A CA 1
ATOM 808 C C . LYS A 1 102 ? 14.426 9.930 5.014 1.00 81.38 102 LYS A C 1
ATOM 810 O O . LYS A 1 102 ? 15.547 9.761 4.544 1.00 81.38 102 LYS A O 1
ATOM 815 N N . GLU A 1 103 ? 13.944 9.184 6.003 1.00 77.69 103 GLU A N 1
ATOM 816 C CA . GLU A 1 103 ? 14.700 8.099 6.647 1.00 77.69 103 GLU A CA 1
ATOM 817 C C . GLU A 1 103 ? 14.979 6.939 5.687 1.00 77.69 103 GLU A C 1
ATOM 819 O O . GLU A 1 103 ? 16.082 6.397 5.644 1.00 77.69 103 GLU A O 1
ATOM 824 N N . PHE A 1 104 ? 13.994 6.594 4.860 1.00 78.62 104 PHE A N 1
ATOM 825 C CA . PHE A 1 104 ? 14.098 5.541 3.859 1.00 78.62 104 PHE A CA 1
ATOM 826 C C . PHE A 1 104 ? 14.673 6.037 2.524 1.00 78.62 104 PHE A C 1
ATOM 828 O O . PHE A 1 104 ? 14.918 5.221 1.636 1.00 78.62 104 PHE A O 1
ATOM 835 N N . ALA A 1 105 ? 14.947 7.334 2.347 1.00 76.81 105 ALA A N 1
ATOM 836 C CA . ALA A 1 105 ? 15.611 7.860 1.151 1.00 76.81 105 ALA A CA 1
ATOM 837 C C . ALA A 1 105 ? 16.939 7.140 0.826 1.00 76.81 105 ALA A C 1
ATOM 839 O O . ALA A 1 105 ? 17.088 6.683 -0.309 1.00 76.81 105 ALA A O 1
ATOM 840 N N . PRO A 1 106 ? 17.897 6.968 1.762 1.00 80.69 106 PRO A N 1
ATOM 841 C CA . PRO A 1 106 ? 19.140 6.252 1.469 1.00 80.69 106 PRO A CA 1
ATOM 842 C C . PRO A 1 106 ? 18.891 4.789 1.080 1.00 80.69 106 PRO A C 1
ATOM 844 O O . PRO A 1 106 ? 19.397 4.341 0.053 1.00 80.69 106 PRO A O 1
ATOM 847 N N . LEU A 1 107 ? 18.032 4.074 1.815 1.00 72.44 107 LEU A N 1
ATOM 848 C CA . LEU A 1 107 ? 17.719 2.671 1.529 1.00 72.44 107 LEU A CA 1
ATOM 849 C C . LEU A 1 107 ? 17.016 2.505 0.174 1.00 72.44 107 LEU A C 1
ATOM 851 O O . LEU A 1 107 ? 17.330 1.609 -0.606 1.00 72.44 107 LEU A O 1
ATOM 855 N N . THR A 1 108 ? 16.065 3.383 -0.140 1.00 75.06 108 THR A N 1
ATOM 856 C CA . THR A 1 108 ? 15.364 3.356 -1.430 1.00 75.06 108 THR A CA 1
ATOM 857 C C . THR A 1 108 ? 16.301 3.700 -2.584 1.00 75.06 108 THR A C 1
ATOM 859 O O . THR A 1 108 ? 16.152 3.124 -3.660 1.00 75.06 108 THR A O 1
ATOM 862 N N . ASN A 1 109 ? 17.293 4.568 -2.373 1.00 79.19 109 ASN A N 1
ATOM 863 C CA . ASN A 1 109 ? 18.344 4.839 -3.352 1.00 79.19 109 ASN A CA 1
ATOM 864 C C . ASN A 1 109 ? 19.264 3.627 -3.553 1.00 79.19 109 ASN A C 1
ATOM 866 O O . ASN A 1 109 ? 19.566 3.290 -4.694 1.00 79.19 109 ASN A O 1
ATOM 870 N N . GLU A 1 110 ? 19.646 2.919 -2.489 1.00 76.75 110 GLU A N 1
ATOM 871 C CA . GLU A 1 110 ? 20.410 1.668 -2.593 1.00 76.75 110 GLU A CA 1
ATOM 872 C C . GLU A 1 110 ? 19.636 0.589 -3.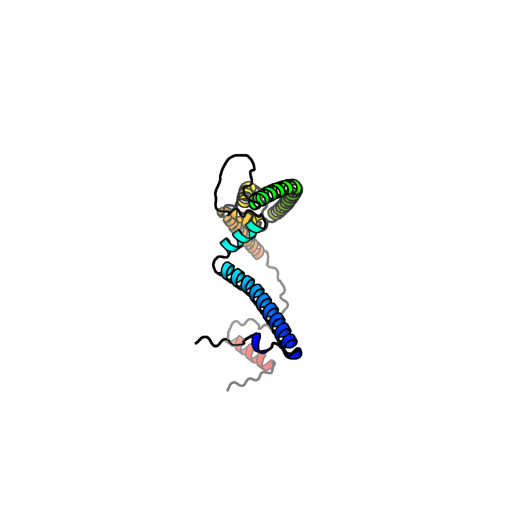355 1.00 76.75 110 GLU A C 1
ATOM 874 O O . GLU A 1 110 ? 20.164 -0.005 -4.293 1.00 76.75 110 GLU A O 1
ATOM 879 N N . VAL A 1 111 ? 18.353 0.387 -3.037 1.00 74.69 111 VAL A N 1
ATOM 880 C CA . VAL A 1 111 ? 17.491 -0.568 -3.751 1.00 74.69 111 VAL A CA 1
ATOM 881 C C . VAL A 1 111 ? 17.328 -0.177 -5.221 1.00 74.69 111 VAL A C 1
ATOM 883 O O . VAL A 1 111 ? 17.390 -1.042 -6.097 1.00 74.69 111 VAL A O 1
ATOM 886 N N . LYS A 1 112 ? 17.148 1.116 -5.519 1.00 78.00 112 LYS A N 1
ATOM 887 C CA . LYS A 1 112 ? 17.104 1.619 -6.901 1.00 78.00 112 LYS A CA 1
ATOM 888 C C . LYS A 1 112 ? 18.417 1.358 -7.632 1.00 78.00 112 LYS A C 1
ATOM 890 O O . LYS A 1 112 ? 18.373 0.898 -8.768 1.00 78.00 112 LYS A O 1
ATOM 895 N N . ASN A 1 113 ? 19.559 1.588 -6.988 1.00 82.44 113 ASN A N 1
ATOM 896 C CA . ASN A 1 113 ? 20.875 1.336 -7.572 1.00 82.44 113 ASN A CA 1
ATOM 897 C C . ASN A 1 113 ? 21.104 -0.158 -7.827 1.00 82.44 113 ASN A C 1
ATOM 899 O O . ASN A 1 113 ? 21.552 -0.522 -8.907 1.00 82.44 113 ASN A O 1
ATOM 903 N N . LEU A 1 114 ? 20.730 -1.035 -6.892 1.00 79.12 114 LEU A N 1
ATOM 904 C CA . LEU A 1 114 ? 20.818 -2.487 -7.077 1.00 79.12 114 LEU A CA 1
ATOM 905 C C . LEU A 1 114 ? 19.929 -2.971 -8.223 1.00 79.12 114 LEU A C 1
ATOM 907 O O . LEU A 1 114 ? 20.375 -3.752 -9.063 1.00 79.12 114 LEU A O 1
ATOM 911 N N . LYS A 1 115 ? 18.685 -2.480 -8.296 1.00 79.81 115 LYS A N 1
ATOM 912 C CA . LYS A 1 115 ? 17.792 -2.792 -9.416 1.00 79.81 115 LYS A CA 1
ATOM 913 C C . LYS A 1 115 ? 18.354 -2.275 -10.732 1.00 79.81 115 LYS A C 1
ATOM 915 O O . LYS A 1 115 ? 18.366 -3.023 -11.698 1.00 79.81 115 LYS A O 1
ATOM 920 N N . ARG A 1 116 ? 18.867 -1.043 -10.764 1.00 81.88 116 ARG A N 1
ATOM 921 C CA . ARG A 1 116 ? 19.522 -0.467 -11.942 1.00 81.88 116 ARG A CA 1
ATOM 922 C C . ARG A 1 116 ? 20.684 -1.342 -12.407 1.00 81.88 116 ARG A C 1
ATOM 924 O O . ARG A 1 116 ? 20.673 -1.760 -13.553 1.00 81.88 116 ARG A O 1
ATOM 931 N N . LEU A 1 117 ? 21.612 -1.699 -11.522 1.00 85.44 117 LEU A N 1
ATOM 932 C CA . LEU A 1 117 ? 22.739 -2.577 -11.855 1.00 85.44 117 LEU A CA 1
ATOM 933 C C . LEU A 1 117 ? 22.277 -3.951 -12.360 1.00 85.44 117 LEU A C 1
ATOM 935 O O . LEU A 1 117 ? 22.848 -4.480 -13.309 1.00 85.44 117 LEU A O 1
ATOM 939 N N . SER A 1 118 ? 21.224 -4.517 -11.763 1.00 86.44 118 SER A N 1
ATOM 940 C CA . SER A 1 118 ? 20.632 -5.774 -12.231 1.00 86.44 118 SER A CA 1
ATOM 941 C C . SER A 1 118 ? 20.042 -5.643 -13.637 1.00 86.44 118 SER A C 1
ATOM 943 O O . SER A 1 118 ? 20.269 -6.521 -14.468 1.00 86.44 118 SER A O 1
ATOM 945 N N . MET A 1 119 ? 19.307 -4.559 -13.914 1.00 80.62 119 MET A N 1
ATOM 946 C CA . MET A 1 119 ? 18.760 -4.282 -15.246 1.00 80.62 119 MET A CA 1
ATOM 947 C C . MET A 1 119 ? 19.886 -4.100 -16.264 1.00 80.62 119 MET A C 1
ATOM 949 O O . MET A 1 119 ? 19.844 -4.702 -17.329 1.00 80.62 119 MET A O 1
ATOM 953 N N . GLU A 1 120 ? 20.907 -3.309 -15.927 1.00 85.06 120 GLU A N 1
ATOM 954 C CA . GLU A 1 120 ? 22.063 -3.047 -16.788 1.00 85.06 120 GLU A CA 1
ATOM 955 C C . GLU A 1 120 ? 22.821 -4.335 -17.117 1.00 85.06 120 GLU A C 1
ATOM 957 O O . GLU A 1 120 ? 23.115 -4.582 -18.282 1.00 85.06 120 GLU A O 1
ATOM 962 N N . ALA A 1 121 ? 23.073 -5.197 -16.126 1.00 86.69 121 ALA A N 1
ATOM 963 C CA . ALA A 1 121 ? 23.745 -6.478 -16.337 1.00 86.69 121 ALA A CA 1
ATOM 964 C C . ALA A 1 121 ? 22.938 -7.422 -17.243 1.00 86.69 121 ALA A C 1
ATOM 966 O O . ALA A 1 121 ? 23.507 -8.139 -18.069 1.00 86.69 121 ALA A O 1
ATOM 967 N N . GLN A 1 122 ? 21.611 -7.428 -17.099 1.00 83.94 122 GLN A N 1
ATOM 968 C CA . GLN A 1 122 ? 20.736 -8.277 -17.901 1.00 83.94 122 GLN A CA 1
ATOM 969 C C . GLN A 1 122 ? 20.578 -7.741 -19.330 1.00 83.94 122 GLN A C 1
ATOM 971 O O . GLN A 1 122 ? 20.671 -8.502 -20.291 1.00 83.94 122 GLN A O 1
ATOM 976 N N . LEU A 1 123 ? 20.453 -6.423 -19.486 1.00 84.56 123 LEU A N 1
ATOM 977 C CA . LEU A 1 123 ? 20.424 -5.767 -20.789 1.00 84.56 123 LEU A CA 1
ATOM 978 C C . LEU A 1 123 ? 21.774 -5.854 -21.513 1.00 84.56 123 LEU A C 1
ATOM 980 O O . LEU A 1 123 ? 21.784 -6.076 -22.717 1.00 84.56 123 LEU A O 1
ATOM 984 N N . ASP A 1 124 ? 22.912 -5.756 -20.821 1.00 86.56 124 ASP A N 1
ATOM 985 C CA . ASP A 1 124 ? 24.235 -5.956 -21.433 1.00 86.56 124 ASP A CA 1
ATOM 986 C C . ASP A 1 124 ? 24.413 -7.388 -21.959 1.00 86.56 124 ASP A C 1
ATOM 988 O O . ASP A 1 124 ? 25.064 -7.593 -22.987 1.00 86.56 124 ASP A O 1
ATOM 992 N N . LYS A 1 125 ? 23.819 -8.378 -21.282 1.00 85.38 125 LYS A N 1
ATOM 993 C CA . LYS A 1 125 ? 23.855 -9.783 -21.699 1.00 85.38 125 LYS A CA 1
ATOM 994 C C . LYS A 1 125 ? 22.998 -10.045 -22.940 1.00 85.38 125 LYS A C 1
ATOM 996 O O . LYS A 1 125 ? 23.450 -10.744 -23.847 1.00 85.38 125 LYS A O 1
ATOM 1001 N N . ASP A 1 126 ? 21.782 -9.507 -22.970 1.00 82.19 126 ASP A N 1
ATOM 1002 C CA . ASP A 1 126 ? 20.785 -9.852 -23.990 1.00 82.19 126 ASP A CA 1
ATOM 1003 C C . ASP A 1 126 ? 20.783 -8.861 -25.175 1.00 82.19 126 ASP A C 1
ATOM 1005 O O . ASP A 1 126 ? 20.493 -9.235 -26.317 1.00 82.19 126 ASP A O 1
ATOM 1009 N N . HIS A 1 127 ? 21.152 -7.598 -24.935 1.00 81.12 127 HIS A N 1
ATOM 1010 C CA . HIS A 1 127 ? 21.021 -6.484 -25.876 1.00 81.12 127 HIS A CA 1
ATOM 1011 C C . HIS A 1 127 ? 22.171 -5.463 -25.763 1.00 81.12 127 HIS A C 1
ATOM 1013 O O . HIS A 1 127 ? 21.982 -4.363 -25.261 1.00 81.12 127 HIS A O 1
ATOM 1019 N N . SER A 1 128 ? 23.358 -5.758 -26.300 1.00 82.00 128 SER A N 1
ATOM 1020 C CA . SER A 1 128 ? 24.572 -4.916 -26.169 1.00 82.00 128 SER A CA 1
ATOM 1021 C C . SER A 1 128 ? 24.446 -3.437 -26.593 1.00 82.00 128 SER A C 1
ATOM 1023 O O . SER A 1 128 ? 25.310 -2.622 -26.281 1.00 82.00 128 SER A O 1
ATOM 1025 N N . ASP A 1 129 ? 23.414 -3.083 -27.355 1.00 84.31 129 ASP A N 1
ATOM 1026 C CA . ASP A 1 129 ? 23.146 -1.736 -27.864 1.00 84.31 129 ASP A CA 1
ATOM 1027 C C . ASP A 1 129 ? 22.091 -0.959 -27.053 1.00 84.31 129 ASP A C 1
ATOM 1029 O O . ASP A 1 129 ? 21.732 0.159 -27.421 1.00 84.31 129 ASP A O 1
ATOM 1033 N N . TRP A 1 130 ? 21.585 -1.530 -25.955 1.00 84.75 130 TRP A N 1
ATOM 1034 C CA . TRP A 1 130 ? 20.534 -0.925 -25.131 1.00 84.75 130 TRP A CA 1
ATOM 1035 C C . TRP A 1 130 ? 20.896 0.487 -24.644 1.00 84.75 130 TRP A C 1
ATOM 1037 O O . TRP A 1 130 ? 20.019 1.347 -24.565 1.00 84.75 130 TRP A O 1
ATOM 1047 N N . ARG A 1 131 ? 22.191 0.760 -24.418 1.00 86.56 131 ARG A N 1
ATOM 1048 C CA . ARG A 1 131 ? 22.716 2.077 -24.014 1.00 86.56 131 ARG A CA 1
ATOM 1049 C C . ARG A 1 131 ? 22.330 3.202 -24.980 1.00 86.56 131 ARG A C 1
ATOM 1051 O O . ARG A 1 131 ? 22.134 4.334 -24.556 1.00 86.56 131 ARG A O 1
ATOM 1058 N N . THR A 1 132 ? 22.166 2.917 -26.274 1.00 86.25 132 THR A N 1
ATOM 1059 C CA . THR A 1 132 ? 21.729 3.923 -27.262 1.00 86.25 132 THR A CA 1
ATOM 1060 C C . THR A 1 132 ? 20.274 4.359 -27.048 1.00 86.25 132 THR A C 1
ATOM 1062 O O . THR A 1 132 ? 19.879 5.441 -27.480 1.00 86.25 132 THR A O 1
ATOM 1065 N N . TYR A 1 133 ? 19.481 3.543 -26.354 1.00 86.50 133 TYR A N 1
ATOM 1066 C CA . TYR A 1 133 ? 18.064 3.777 -26.080 1.00 86.50 133 TYR A CA 1
ATOM 1067 C C . TYR A 1 133 ? 17.771 4.018 -24.595 1.00 86.50 133 TYR A C 1
ATOM 1069 O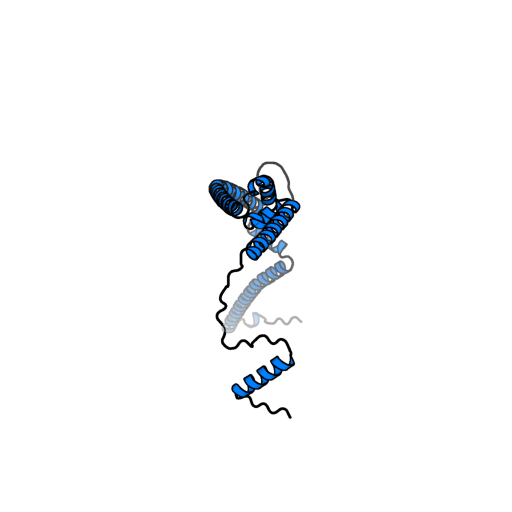 O . TYR A 1 133 ? 16.600 4.091 -24.222 1.00 86.50 133 TYR A O 1
ATOM 1077 N N . GLU A 1 134 ? 18.804 4.198 -23.765 1.00 83.12 134 GLU A N 1
ATOM 1078 C CA . GLU A 1 134 ? 18.691 4.395 -22.314 1.00 83.12 134 GLU A CA 1
ATOM 1079 C C . GLU A 1 134 ? 17.694 5.508 -21.970 1.00 83.12 134 GLU A C 1
ATOM 1081 O O . GLU A 1 134 ? 16.768 5.276 -21.201 1.00 83.12 134 GLU A O 1
ATOM 1086 N N . SER A 1 135 ? 17.801 6.672 -22.621 1.00 84.19 135 SER A N 1
ATOM 1087 C CA . SER A 1 135 ? 16.892 7.806 -22.385 1.00 84.19 135 SER A CA 1
ATOM 1088 C C . SER A 1 135 ? 15.419 7.455 -22.630 1.00 84.19 135 SER A C 1
ATOM 1090 O O . SER A 1 135 ? 14.545 7.893 -21.890 1.00 84.19 135 SER A O 1
ATOM 1092 N N . LYS A 1 136 ? 15.118 6.643 -23.650 1.00 84.31 136 LYS A N 1
ATOM 1093 C CA . LYS A 1 136 ? 13.736 6.219 -23.929 1.00 84.31 136 LYS A CA 1
ATOM 1094 C C . LYS A 1 136 ? 13.260 5.171 -22.931 1.00 84.31 136 LYS A C 1
ATOM 1096 O O . LYS A 1 136 ? 12.091 5.167 -22.561 1.00 84.31 136 LYS A O 1
ATOM 1101 N N . MET A 1 137 ? 14.154 4.289 -22.485 1.00 82.88 137 MET A N 1
ATOM 1102 C CA . MET A 1 137 ? 13.850 3.320 -21.433 1.00 82.88 137 MET A CA 1
ATOM 1103 C C . MET A 1 137 ? 13.562 4.024 -20.109 1.00 82.88 137 MET A C 1
ATOM 1105 O O . MET A 1 137 ? 12.598 3.667 -19.442 1.00 82.88 137 MET A O 1
ATOM 1109 N N . THR A 1 138 ? 14.327 5.056 -19.743 1.00 84.50 138 THR A N 1
ATOM 1110 C CA . THR A 1 138 ? 14.062 5.834 -18.526 1.00 84.50 138 THR A CA 1
ATOM 1111 C C . THR A 1 138 ? 12.716 6.547 -18.593 1.00 84.50 138 THR A C 1
ATOM 1113 O O . THR A 1 138 ? 11.963 6.491 -17.623 1.00 84.50 138 THR A O 1
ATOM 1116 N N . ASP A 1 139 ? 12.355 7.122 -19.742 1.00 86.06 139 ASP A N 1
ATOM 1117 C CA . ASP A 1 139 ? 11.047 7.764 -19.931 1.00 86.06 139 ASP A CA 1
ATOM 1118 C C . ASP A 1 139 ? 9.891 6.749 -19.827 1.00 86.06 139 ASP A C 1
ATOM 1120 O O . ASP A 1 139 ? 8.849 7.014 -19.215 1.00 86.06 139 ASP A O 1
ATOM 1124 N N . LEU A 1 140 ? 10.092 5.539 -20.360 1.00 85.12 140 LEU A N 1
ATOM 1125 C CA . LEU A 1 140 ? 9.143 4.431 -20.228 1.00 85.12 140 LEU A CA 1
ATOM 1126 C C . LEU A 1 140 ? 9.025 3.924 -18.788 1.00 85.12 140 LEU A C 1
ATOM 1128 O O . LEU A 1 140 ? 7.936 3.560 -18.362 1.00 85.12 140 LEU A O 1
ATOM 1132 N N . LEU A 1 141 ? 10.104 3.935 -18.007 1.00 82.81 141 LEU A N 1
ATOM 1133 C CA . LEU A 1 141 ? 10.064 3.553 -16.594 1.00 82.81 141 LEU A CA 1
ATOM 1134 C C . LEU A 1 141 ? 9.363 4.598 -15.718 1.00 82.81 141 LEU A C 1
ATOM 1136 O O . LEU A 1 141 ? 8.723 4.232 -14.732 1.00 82.81 141 LEU A O 1
ATOM 1140 N N . VAL A 1 142 ? 9.450 5.883 -16.075 1.00 85.00 142 VAL A N 1
ATOM 1141 C CA . VAL A 1 142 ? 8.696 6.954 -15.402 1.00 85.00 142 VAL A CA 1
ATOM 1142 C C . VAL A 1 142 ? 7.197 6.808 -15.663 1.00 85.00 142 VAL A C 1
ATOM 1144 O O . VAL A 1 142 ? 6.392 6.961 -14.747 1.00 85.00 142 VAL A O 1
ATOM 1147 N N . THR A 1 143 ? 6.814 6.486 -16.900 1.00 84.75 143 THR A N 1
ATOM 1148 C CA . THR A 1 143 ? 5.404 6.327 -17.298 1.00 84.75 143 THR A CA 1
ATOM 1149 C C . THR A 1 143 ? 4.810 4.979 -16.879 1.00 84.75 143 THR A C 1
ATOM 1151 O O . THR A 1 143 ? 3.640 4.905 -16.504 1.00 84.75 143 THR A O 1
ATOM 1154 N N . HIS A 1 144 ? 5.615 3.918 -16.881 1.00 82.06 144 HIS A N 1
ATOM 1155 C CA . HIS A 1 144 ? 5.214 2.549 -16.572 1.00 82.06 144 HIS A CA 1
ATOM 1156 C C . HIS A 1 144 ? 6.231 1.872 -15.630 1.00 82.06 144 HIS A C 1
ATOM 1158 O O . HIS A 1 144 ? 7.054 1.057 -16.056 1.00 82.06 144 HIS A O 1
ATOM 1164 N N . PRO A 1 145 ? 6.155 2.140 -14.313 1.00 80.25 145 PRO A N 1
ATOM 1165 C CA . PRO A 1 145 ? 7.129 1.642 -13.335 1.00 80.25 145 PRO A CA 1
ATOM 1166 C C . PRO A 1 145 ? 7.105 0.118 -13.134 1.00 80.25 145 PRO A C 1
ATOM 1168 O O . PRO A 1 145 ? 8.019 -0.446 -12.535 1.00 80.25 145 PRO A O 1
ATOM 1171 N N . THR A 1 146 ? 6.079 -0.581 -13.626 1.00 83.31 146 THR A N 1
ATOM 1172 C CA . THR A 1 146 ? 5.981 -2.048 -13.559 1.00 83.31 146 THR A CA 1
ATOM 1173 C C . THR A 1 146 ? 6.930 -2.760 -14.527 1.00 83.31 146 THR A C 1
ATOM 1175 O O . THR A 1 146 ? 7.268 -3.920 -14.288 1.00 83.31 146 THR A O 1
ATOM 1178 N N . LEU A 1 147 ? 7.418 -2.071 -15.566 1.00 80.19 147 LEU A N 1
ATOM 1179 C CA . LEU A 1 147 ? 8.337 -2.621 -16.574 1.00 80.19 147 LEU A CA 1
ATOM 1180 C C . LEU A 1 147 ? 9.757 -2.865 -16.051 1.00 80.19 147 LEU A C 1
ATOM 1182 O O . LEU A 1 147 ? 10.551 -3.504 -16.728 1.00 80.19 147 LEU A O 1
ATOM 1186 N N . VAL A 1 148 ? 10.079 -2.410 -14.836 1.00 77.81 148 VAL A N 1
ATOM 1187 C CA . VAL A 1 148 ? 11.383 -2.662 -14.194 1.00 77.81 148 VAL A CA 1
ATOM 1188 C C . VAL A 1 148 ? 11.680 -4.160 -14.068 1.00 77.81 148 VAL A C 1
ATOM 1190 O O . VAL A 1 148 ? 12.838 -4.552 -14.080 1.00 77.81 148 VAL A O 1
ATOM 1193 N N . ASN A 1 149 ? 10.651 -5.002 -13.935 1.00 81.56 149 ASN A N 1
ATOM 1194 C CA . ASN A 1 149 ? 10.834 -6.451 -13.803 1.00 81.56 149 ASN A CA 1
ATOM 1195 C C . ASN A 1 149 ? 10.860 -7.182 -15.161 1.00 81.56 149 ASN A C 1
ATOM 1197 O O . ASN A 1 149 ? 11.233 -8.351 -15.206 1.00 81.56 149 ASN A O 1
ATOM 1201 N N . ASP A 1 150 ? 10.447 -6.520 -16.246 1.00 84.12 150 ASP A N 1
ATOM 1202 C CA . ASP A 1 150 ? 10.339 -7.096 -17.588 1.00 84.12 150 ASP A CA 1
ATOM 1203 C C . ASP A 1 150 ? 11.238 -6.316 -18.560 1.00 84.12 150 ASP A C 1
ATOM 1205 O O . ASP A 1 150 ? 10.820 -5.427 -19.305 1.00 84.12 150 ASP A O 1
ATOM 1209 N N . HIS A 1 151 ? 12.527 -6.657 -18.515 1.00 81.00 151 HIS A N 1
ATOM 1210 C CA . HIS A 1 151 ? 13.574 -5.989 -19.289 1.00 81.00 151 HIS A CA 1
ATOM 1211 C C . HIS A 1 151 ? 13.384 -6.140 -20.807 1.00 81.00 151 HIS A C 1
ATOM 1213 O O . HIS A 1 151 ? 13.754 -5.248 -21.572 1.00 81.00 151 HIS A O 1
ATOM 1219 N N . GLU A 1 152 ? 12.802 -7.256 -21.254 1.00 83.12 152 GLU A N 1
ATOM 1220 C CA . GLU A 1 152 ? 12.623 -7.544 -22.677 1.00 83.12 152 GLU A CA 1
ATOM 1221 C C . GLU A 1 152 ? 11.518 -6.669 -23.277 1.00 83.12 152 GLU A C 1
ATOM 1223 O O . GLU A 1 152 ? 11.692 -6.086 -24.351 1.00 83.12 152 GLU A O 1
ATOM 1228 N N . THR A 1 153 ? 10.390 -6.517 -22.579 1.00 84.25 153 THR A N 1
ATOM 1229 C CA . THR A 1 153 ? 9.332 -5.597 -23.025 1.00 84.25 153 THR A CA 1
ATOM 1230 C C . THR A 1 153 ? 9.779 -4.142 -22.964 1.00 84.25 153 THR A C 1
ATOM 1232 O O . THR A 1 153 ? 9.485 -3.388 -23.895 1.00 84.25 153 THR A O 1
ATOM 1235 N N . LEU A 1 154 ? 10.551 -3.756 -21.941 1.00 83.44 154 LEU A N 1
ATOM 1236 C CA . LEU A 1 154 ? 11.143 -2.422 -21.847 1.00 83.44 154 LEU A CA 1
ATOM 1237 C C . LEU A 1 154 ? 12.021 -2.118 -23.070 1.00 83.44 154 LEU A C 1
ATOM 1239 O O . LEU A 1 154 ? 11.868 -1.070 -23.702 1.00 83.44 154 LEU A O 1
ATOM 1243 N N . TYR A 1 155 ? 12.885 -3.060 -23.456 1.00 83.75 155 TYR A N 1
ATOM 1244 C CA . TYR A 1 155 ? 13.726 -2.921 -24.642 1.00 83.75 155 TYR A CA 1
ATOM 1245 C C . TYR A 1 155 ? 12.901 -2.847 -25.932 1.00 83.75 155 TYR A C 1
ATOM 1247 O O . TYR A 1 155 ? 13.094 -1.940 -26.743 1.00 83.75 155 TYR A O 1
ATOM 1255 N N . ARG A 1 156 ? 11.921 -3.738 -26.108 1.00 86.00 156 ARG A N 1
ATOM 1256 C CA . ARG A 1 156 ? 11.051 -3.756 -27.297 1.00 86.00 156 ARG A CA 1
ATOM 1257 C C . ARG A 1 156 ? 10.246 -2.470 -27.486 1.00 86.00 156 ARG A C 1
ATOM 1259 O O . ARG A 1 156 ? 9.931 -2.127 -28.622 1.00 86.00 156 ARG A O 1
ATOM 1266 N N . MET A 1 157 ? 9.885 -1.786 -26.402 1.00 84.12 157 MET A N 1
ATOM 1267 C CA . MET A 1 157 ? 9.157 -0.516 -26.472 1.00 84.12 157 MET A CA 1
ATOM 1268 C C . MET A 1 157 ? 10.074 0.689 -26.684 1.00 84.12 157 MET A C 1
ATOM 1270 O O . MET A 1 157 ? 9.672 1.646 -27.343 1.00 84.12 157 MET A O 1
ATOM 1274 N N . ALA A 1 158 ? 11.301 0.650 -26.162 1.00 84.50 158 ALA A N 1
ATOM 1275 C CA . ALA A 1 158 ? 12.268 1.730 -26.339 1.00 84.50 158 ALA A CA 1
ATOM 1276 C C . ALA A 1 158 ? 12.899 1.742 -27.743 1.00 84.50 158 ALA A C 1
ATOM 1278 O O . ALA A 1 158 ? 13.207 2.813 -28.282 1.00 84.50 158 ALA A O 1
ATOM 1279 N N . VAL A 1 159 ? 13.091 0.563 -28.343 1.00 84.81 159 VAL A N 1
ATOM 1280 C CA . VAL A 1 159 ? 13.718 0.417 -29.660 1.00 84.81 159 VAL A CA 1
ATOM 1281 C C . VAL A 1 159 ? 12.677 0.524 -30.781 1.00 84.81 159 VAL A C 1
ATOM 1283 O O . VAL A 1 159 ? 11.630 -0.122 -30.720 1.00 84.81 159 VAL A O 1
ATOM 1286 N N . PRO A 1 160 ? 12.950 1.299 -31.850 1.00 82.69 160 PRO A N 1
ATOM 1287 C CA . PRO A 1 160 ? 12.107 1.307 -33.042 1.00 82.69 160 PRO A CA 1
ATOM 1288 C C . PRO A 1 160 ? 11.911 -0.107 -33.609 1.00 82.69 160 PRO A C 1
ATOM 1290 O O . PRO A 1 160 ? 12.886 -0.817 -33.866 1.00 82.69 160 PRO A O 1
ATOM 1293 N N . LYS A 1 161 ? 10.654 -0.501 -33.850 1.00 76.81 161 LYS A N 1
ATOM 1294 C CA . LYS A 1 161 ? 10.285 -1.852 -34.324 1.00 76.81 161 LYS A CA 1
ATOM 1295 C C . LYS A 1 161 ? 11.030 -2.265 -35.597 1.00 76.81 161 LYS A C 1
ATOM 1297 O O . LYS A 1 161 ? 11.469 -3.404 -35.713 1.00 76.81 161 LYS A O 1
ATOM 1302 N N . GLU A 1 162 ? 11.263 -1.307 -36.488 1.00 75.06 162 GLU A N 1
ATOM 1303 C CA . GLU A 1 162 ? 12.008 -1.478 -37.740 1.00 75.06 162 GLU A CA 1
ATOM 1304 C C . GLU A 1 162 ? 13.415 -2.052 -37.516 1.00 75.06 162 GLU A C 1
ATOM 1306 O O . GLU A 1 162 ? 13.866 -2.919 -38.261 1.00 75.06 162 GLU A O 1
ATOM 1311 N N . LEU A 1 163 ? 14.111 -1.624 -36.459 1.00 76.75 163 LEU A N 1
ATOM 1312 C CA . LEU A 1 163 ? 15.461 -2.104 -36.153 1.00 76.75 163 LEU A CA 1
ATOM 1313 C C . LEU A 1 163 ? 15.450 -3.509 -35.550 1.00 76.75 163 LEU A C 1
ATOM 1315 O O . LEU A 1 163 ? 16.360 -4.299 -35.810 1.00 76.75 163 LEU A O 1
ATOM 1319 N N . ILE A 1 164 ? 14.413 -3.843 -34.781 1.00 76.75 164 ILE A N 1
ATOM 1320 C CA . ILE A 1 164 ? 14.220 -5.190 -34.235 1.00 76.75 164 ILE A CA 1
ATOM 1321 C C . ILE A 1 164 ? 13.970 -6.174 -35.383 1.00 76.75 164 ILE A C 1
ATOM 1323 O O . ILE A 1 164 ? 14.618 -7.219 -35.458 1.00 76.75 164 ILE A O 1
ATOM 1327 N N . GLU A 1 165 ? 13.099 -5.814 -36.325 1.00 77.56 165 GLU A N 1
ATOM 1328 C CA . GLU A 1 165 ? 12.792 -6.621 -37.509 1.00 77.56 165 GLU A CA 1
ATOM 1329 C C . GLU A 1 165 ? 14.001 -6.764 -38.443 1.00 77.56 165 GLU A C 1
ATOM 1331 O O . GLU A 1 165 ? 14.315 -7.868 -38.896 1.00 77.56 165 GLU A O 1
ATOM 1336 N N . GLN A 1 166 ? 14.755 -5.688 -38.684 1.00 75.25 166 GLN A N 1
ATOM 1337 C CA . GLN A 1 166 ? 15.994 -5.748 -39.469 1.00 75.25 166 GLN A CA 1
ATOM 1338 C C . GLN A 1 166 ? 17.046 -6.668 -38.835 1.00 75.25 166 GLN A C 1
ATOM 1340 O O . GLN A 1 166 ? 17.770 -7.383 -39.531 1.00 75.25 166 GLN A O 1
ATOM 1345 N N . ARG A 1 167 ? 17.135 -6.703 -37.505 1.00 77.12 167 ARG A N 1
ATOM 1346 C CA . ARG A 1 167 ? 18.040 -7.625 -36.804 1.00 77.12 167 ARG A CA 1
ATOM 1347 C C . ARG A 1 167 ? 17.537 -9.054 -36.830 1.00 77.12 167 ARG A C 1
ATOM 1349 O O . ARG A 1 167 ? 18.335 -9.954 -37.077 1.00 77.12 167 ARG A O 1
ATOM 1356 N N . ALA A 1 168 ? 16.240 -9.264 -36.630 1.00 77.38 168 ALA A N 1
ATOM 1357 C CA . ALA A 1 168 ? 15.623 -10.580 -36.714 1.00 77.38 168 ALA A CA 1
ATOM 1358 C C . ALA A 1 168 ? 15.803 -11.186 -38.116 1.00 77.38 168 ALA A C 1
ATOM 1360 O O . ALA A 1 168 ? 16.214 -12.339 -38.245 1.00 77.38 168 ALA A O 1
ATOM 1361 N N . THR A 1 169 ? 15.601 -10.391 -39.169 1.00 77.12 169 THR A N 1
ATOM 1362 C CA . THR A 1 169 ? 15.830 -10.810 -40.561 1.00 77.12 169 THR A CA 1
ATOM 1363 C C . THR A 1 169 ? 17.310 -11.059 -40.844 1.00 77.12 169 THR A C 1
ATOM 1365 O O . THR A 1 169 ? 17.644 -12.087 -41.431 1.00 77.12 169 THR A O 1
ATOM 1368 N N . LYS A 1 170 ? 18.227 -10.207 -40.365 1.00 78.12 170 LYS A N 1
ATOM 1369 C CA . LYS A 1 170 ? 19.677 -10.440 -40.483 1.00 78.12 170 LYS A CA 1
ATOM 1370 C C . LYS A 1 170 ? 20.124 -11.710 -39.750 1.00 78.12 170 LYS A C 1
ATOM 1372 O O . LYS A 1 170 ? 20.927 -12.466 -40.291 1.00 78.12 170 LYS A O 1
ATOM 1377 N N . ALA A 1 171 ? 19.598 -11.975 -38.556 1.00 79.88 171 ALA A N 1
ATOM 1378 C CA . ALA A 1 171 ? 19.877 -13.190 -37.794 1.00 79.88 171 ALA A CA 1
ATOM 1379 C C . ALA A 1 171 ? 19.305 -14.439 -38.484 1.00 79.88 171 ALA A C 1
ATOM 1381 O O . ALA A 1 171 ? 19.986 -15.462 -38.562 1.00 79.88 171 ALA A O 1
ATOM 1382 N N . ALA A 1 172 ? 18.094 -14.355 -39.043 1.00 74.56 172 ALA A N 1
ATOM 1383 C CA . ALA A 1 172 ? 17.500 -15.424 -39.841 1.00 74.56 172 ALA A CA 1
ATOM 1384 C C . ALA A 1 172 ? 18.328 -15.706 -41.105 1.00 74.56 172 ALA A C 1
ATOM 1386 O O . ALA A 1 172 ? 18.671 -16.856 -41.371 1.00 74.56 172 ALA A O 1
ATOM 1387 N N . LEU A 1 173 ? 18.747 -14.665 -41.829 1.00 77.00 173 LEU A N 1
ATOM 1388 C CA . LEU A 1 173 ? 19.631 -14.782 -42.991 1.00 77.00 173 LEU A CA 1
ATOM 1389 C C . LEU A 1 173 ? 20.999 -15.364 -42.622 1.00 77.00 173 LEU A C 1
ATOM 1391 O O . LEU A 1 173 ? 21.531 -16.177 -43.372 1.00 77.00 173 LEU A O 1
ATOM 1395 N N . ALA A 1 174 ? 21.567 -14.993 -41.472 1.00 78.50 174 ALA A N 1
ATOM 1396 C CA . ALA A 1 174 ? 22.817 -15.569 -40.980 1.00 78.50 174 ALA A CA 1
ATOM 1397 C C . ALA A 1 174 ? 22.666 -17.060 -40.635 1.00 78.50 174 ALA A C 1
ATOM 1399 O O . ALA A 1 174 ? 23.551 -17.845 -40.965 1.00 78.50 174 ALA A O 1
ATOM 1400 N N . LYS A 1 175 ? 21.537 -17.475 -40.043 1.00 77.00 175 LYS A N 1
ATOM 1401 C CA . LYS A 1 175 ? 21.234 -18.893 -39.787 1.00 77.00 175 LYS A CA 1
ATOM 1402 C C . LYS A 1 175 ? 21.022 -19.684 -41.072 1.00 77.00 175 LYS A C 1
ATOM 1404 O O . LYS A 1 175 ? 21.516 -20.800 -41.167 1.00 77.00 175 LYS A O 1
ATOM 1409 N N . VAL A 1 176 ? 20.344 -19.112 -42.066 1.00 72.94 176 VAL A N 1
ATOM 1410 C CA . VAL A 1 176 ? 20.187 -19.746 -43.383 1.00 72.94 176 VAL A CA 1
ATOM 1411 C C . VAL A 1 176 ? 21.546 -19.882 -44.070 1.00 72.94 176 VAL A C 1
ATOM 1413 O O . VAL A 1 176 ? 21.883 -20.978 -44.495 1.00 72.94 176 VAL A O 1
ATOM 1416 N N . LYS A 1 177 ? 22.374 -18.826 -44.085 1.00 68.88 177 LYS A N 1
ATOM 1417 C CA . LYS A 1 177 ? 23.734 -18.868 -44.655 1.00 68.88 177 LYS A CA 1
ATOM 1418 C C . LYS A 1 177 ? 24.668 -19.836 -43.919 1.00 68.88 177 LYS A C 1
ATOM 1420 O O . LYS A 1 177 ? 25.450 -20.533 -44.556 1.00 68.88 177 LYS A O 1
ATOM 1425 N N . GLY A 1 178 ? 24.589 -19.899 -42.590 1.00 60.00 178 GLY A N 1
ATOM 1426 C CA . GLY A 1 178 ? 25.343 -20.857 -41.777 1.00 60.00 178 GLY A CA 1
ATOM 1427 C C . GLY A 1 178 ? 24.844 -22.295 -41.940 1.00 60.00 178 GLY A C 1
ATOM 1428 O O . GLY A 1 178 ? 25.643 -23.223 -41.943 1.00 60.00 178 GLY A O 1
ATOM 1429 N N . GLY A 1 179 ? 23.538 -22.482 -42.141 1.00 59.25 179 GLY A N 1
ATOM 1430 C CA . GLY A 1 179 ? 22.922 -23.769 -42.461 1.00 59.25 179 GLY A CA 1
ATOM 1431 C C . GLY A 1 179 ? 23.302 -24.274 -43.851 1.00 59.25 179 GLY A C 1
ATOM 1432 O O . GLY A 1 179 ? 23.594 -25.454 -43.995 1.00 59.25 179 GLY A O 1
ATOM 1433 N N . THR A 1 180 ? 23.390 -23.396 -44.854 1.00 54.25 180 THR A N 1
ATOM 1434 C CA . THR A 1 180 ? 23.873 -23.757 -46.197 1.00 54.25 180 THR A CA 1
ATOM 1435 C C . THR A 1 180 ? 25.381 -24.014 -46.217 1.00 54.25 180 THR A C 1
ATOM 1437 O O . THR A 1 180 ? 25.810 -24.988 -46.821 1.00 54.25 180 THR A O 1
ATOM 1440 N N . ALA A 1 181 ? 26.184 -23.235 -45.482 1.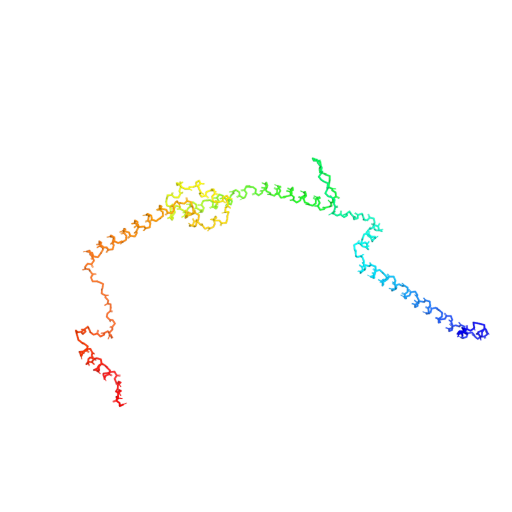00 50.12 181 ALA A N 1
ATOM 1441 C CA . ALA A 1 181 ? 27.625 -23.486 -45.353 1.00 50.12 181 ALA A CA 1
ATOM 1442 C C . ALA A 1 181 ? 27.937 -24.790 -44.587 1.00 50.12 181 ALA A C 1
ATOM 1444 O O . ALA A 1 181 ? 28.861 -25.514 -44.945 1.00 50.12 181 ALA A O 1
ATOM 1445 N N . ASN A 1 182 ? 27.138 -25.140 -43.572 1.00 48.28 182 ASN A N 1
ATOM 1446 C CA . ASN A 1 182 ? 27.257 -26.424 -42.872 1.00 48.28 182 ASN A CA 1
ATOM 1447 C C . ASN A 1 182 ? 26.645 -27.600 -43.654 1.00 48.28 182 ASN A C 1
ATOM 1449 O O . ASN A 1 182 ? 27.054 -28.738 -43.437 1.00 48.28 182 ASN A O 1
ATOM 1453 N N . ALA A 1 183 ? 25.703 -27.356 -44.571 1.00 48.56 183 ALA A N 1
ATOM 1454 C CA . ALA A 1 183 ? 25.175 -28.379 -45.474 1.00 48.56 183 ALA A CA 1
ATOM 1455 C C . ALA A 1 183 ? 26.143 -28.703 -46.628 1.00 48.56 183 ALA A C 1
ATOM 1457 O O . ALA A 1 183 ? 26.187 -29.849 -47.066 1.00 48.56 183 ALA A O 1
ATOM 1458 N N . GLU A 1 184 ? 26.963 -27.747 -47.078 1.00 49.41 184 GLU A N 1
ATOM 1459 C CA . GLU A 1 184 ? 27.993 -27.988 -48.104 1.00 49.41 184 GLU A CA 1
ATOM 1460 C C . GLU A 1 184 ? 29.298 -28.590 -47.543 1.00 49.41 184 GLU A C 1
ATOM 1462 O O . GLU A 1 184 ? 30.062 -29.190 -48.295 1.00 49.41 184 GLU A O 1
ATOM 1467 N N . ILE A 1 185 ? 29.542 -28.511 -46.226 1.00 49.62 185 ILE A N 1
ATOM 1468 C CA . ILE A 1 185 ? 30.754 -29.059 -45.570 1.00 49.62 185 ILE A CA 1
ATOM 1469 C C . ILE A 1 185 ? 30.442 -30.302 -44.699 1.00 49.62 185 ILE A C 1
ATOM 1471 O O . ILE A 1 185 ? 31.335 -30.993 -44.212 1.00 49.62 185 ILE A O 1
ATOM 1475 N N . GLY A 1 186 ? 29.165 -30.663 -44.552 1.00 41.53 186 GLY A N 1
ATOM 1476 C CA . GLY A 1 186 ? 28.675 -31.757 -43.706 1.00 41.53 186 GLY A CA 1
ATOM 1477 C C . GLY A 1 186 ? 28.464 -33.095 -44.418 1.00 41.53 186 GLY A C 1
ATOM 1478 O O . GLY A 1 186 ? 27.515 -33.806 -44.102 1.00 41.53 186 GLY A O 1
ATOM 1479 N N . GLY A 1 187 ? 29.331 -33.478 -45.356 1.00 46.19 187 GLY A N 1
ATOM 1480 C CA . GLY A 1 187 ? 29.365 -34.828 -45.935 1.00 46.19 187 GLY A CA 1
ATOM 1481 C C . GLY A 1 187 ? 29.902 -35.895 -44.970 1.00 46.19 187 GLY A C 1
ATOM 1482 O O . GLY A 1 187 ? 30.643 -36.773 -45.402 1.00 46.19 187 GLY A O 1
ATOM 1483 N N . ASN A 1 188 ? 29.584 -35.820 -43.671 1.00 43.84 188 ASN A N 1
ATOM 1484 C CA . ASN A 1 188 ? 30.098 -36.753 -42.674 1.00 43.84 188 ASN A CA 1
ATOM 1485 C C . ASN A 1 188 ? 28.975 -37.436 -41.890 1.00 43.84 188 ASN A C 1
ATOM 1487 O O . ASN A 1 188 ? 28.226 -36.827 -41.133 1.00 43.84 188 ASN A O 1
ATOM 1491 N N . LYS A 1 189 ? 28.905 -38.746 -42.129 1.00 49.44 189 LYS A N 1
ATOM 1492 C CA . LYS A 1 189 ? 28.054 -39.765 -41.520 1.00 49.44 189 LYS A CA 1
ATOM 1493 C C . LYS A 1 189 ? 27.847 -39.546 -40.017 1.00 49.44 189 LYS A C 1
ATOM 1495 O O . LYS A 1 189 ? 28.748 -39.816 -39.227 1.00 49.44 189 LYS A O 1
ATOM 1500 N N . THR A 1 190 ? 26.626 -39.217 -39.611 1.00 41.50 190 THR A N 1
ATOM 1501 C CA . THR A 1 190 ? 26.148 -39.560 -38.268 1.00 41.50 190 THR A CA 1
ATOM 1502 C C . THR A 1 190 ? 25.569 -40.965 -38.346 1.00 41.50 190 THR A C 1
ATOM 1504 O O . THR A 1 190 ? 24.526 -41.198 -38.953 1.00 41.50 190 THR A O 1
ATOM 1507 N N . THR A 1 191 ? 26.296 -41.926 -37.786 1.00 44.47 191 THR A N 1
ATOM 1508 C CA . THR A 1 191 ? 25.852 -43.302 -37.567 1.00 44.47 191 THR A CA 1
ATOM 1509 C C . THR A 1 191 ? 24.571 -43.302 -36.736 1.00 44.47 191 THR A C 1
ATOM 1511 O O . THR A 1 191 ? 24.615 -43.184 -35.513 1.00 44.47 191 THR A O 1
ATOM 1514 N N . SER A 1 192 ? 23.422 -43.438 -37.399 1.00 44.56 192 SER A N 1
ATOM 1515 C CA . SER A 1 192 ? 22.193 -43.886 -36.755 1.00 44.56 192 SER A CA 1
ATOM 1516 C C . SER A 1 192 ? 22.424 -45.317 -36.284 1.00 44.56 192 SER A C 1
ATOM 1518 O O . SER A 1 192 ? 22.664 -46.208 -37.102 1.00 44.56 192 SER A O 1
ATOM 1520 N N . VAL A 1 193 ? 22.383 -45.535 -34.974 1.00 42.06 193 VAL A N 1
ATOM 1521 C CA . VAL A 1 193 ? 22.302 -46.878 -34.396 1.00 42.06 193 VAL A CA 1
ATOM 1522 C C . VAL A 1 193 ? 21.108 -47.584 -35.057 1.00 42.06 193 VAL A C 1
ATOM 1524 O O . VAL A 1 193 ? 20.003 -47.039 -35.003 1.00 42.06 193 VAL A O 1
ATOM 1527 N N . PRO A 1 194 ? 21.291 -48.729 -35.738 1.00 39.88 194 PRO A N 1
ATOM 1528 C CA . PRO A 1 194 ? 20.189 -49.403 -36.401 1.00 39.88 194 PRO A CA 1
ATOM 1529 C C . PRO A 1 194 ? 19.285 -50.016 -35.330 1.00 39.88 194 PRO A C 1
ATOM 1531 O O . PRO A 1 194 ? 19.627 -51.019 -34.707 1.00 39.88 194 PRO A O 1
ATOM 1534 N N . THR A 1 195 ? 18.117 -49.415 -35.110 1.00 43.44 195 THR A N 1
ATOM 1535 C CA . THR A 1 195 ? 16.980 -50.115 -34.515 1.00 43.44 195 THR A CA 1
ATOM 1536 C C . THR A 1 195 ? 16.694 -51.329 -35.391 1.00 43.44 195 THR A C 1
ATOM 1538 O O . THR A 1 195 ? 16.403 -51.199 -36.580 1.00 43.44 195 THR A O 1
ATOM 1541 N N . THR A 1 196 ? 16.820 -52.516 -34.806 1.00 51.97 196 THR A N 1
ATOM 1542 C CA . THR A 1 196 ? 16.857 -53.832 -35.466 1.00 51.97 196 THR A CA 1
ATOM 1543 C C . THR A 1 196 ? 15.523 -54.268 -36.092 1.00 51.97 196 THR A C 1
ATOM 1545 O O . THR A 1 196 ? 15.320 -55.450 -36.331 1.00 51.97 196 THR A O 1
ATOM 1548 N N . ASP A 1 197 ? 14.611 -53.332 -36.357 1.00 55.72 197 ASP A N 1
ATOM 1549 C CA . ASP A 1 197 ? 13.246 -53.607 -36.823 1.00 55.72 197 ASP A CA 1
ATOM 1550 C C . ASP A 1 197 ? 12.727 -52.520 -37.794 1.00 55.72 197 ASP A C 1
ATOM 1552 O O . ASP A 1 197 ? 11.524 -52.304 -37.926 1.00 55.72 197 ASP A O 1
ATOM 1556 N N . SER A 1 198 ? 13.624 -51.800 -38.483 1.00 55.91 198 SER A N 1
ATOM 1557 C CA . SER A 1 198 ? 13.215 -50.879 -39.557 1.00 55.91 198 SER A CA 1
ATOM 1558 C C . SER A 1 198 ? 13.132 -51.613 -40.905 1.00 55.91 198 SER A C 1
ATOM 1560 O O . SER A 1 198 ? 14.120 -52.240 -41.299 1.00 55.91 198 SER A O 1
ATOM 1562 N N . PRO A 1 199 ? 11.999 -51.542 -41.635 1.00 63.16 199 PRO A N 1
ATOM 1563 C CA . PRO A 1 199 ? 11.864 -52.176 -42.944 1.00 63.16 199 PRO A CA 1
ATOM 1564 C C . PRO A 1 199 ? 12.893 -51.619 -43.943 1.00 63.16 199 PRO A C 1
ATOM 1566 O O . PRO A 1 199 ? 13.164 -50.413 -43.928 1.00 63.16 199 PRO A O 1
ATOM 1569 N N . PRO A 1 200 ? 13.454 -52.453 -44.839 1.00 72.50 200 PRO A N 1
ATOM 1570 C CA . PRO A 1 200 ? 14.282 -51.956 -45.931 1.00 72.50 200 PRO A CA 1
ATOM 1571 C C . PRO A 1 200 ? 13.463 -51.035 -46.849 1.00 72.50 200 PRO A C 1
ATOM 1573 O O . PRO A 1 200 ? 12.242 -51.146 -46.945 1.00 72.50 200 PRO A O 1
ATOM 1576 N N . LYS A 1 201 ? 14.130 -50.088 -47.519 1.00 70.31 201 LYS A N 1
ATOM 1577 C CA . LYS A 1 201 ? 13.471 -49.231 -48.515 1.00 70.31 201 LYS A CA 1
ATOM 1578 C C . LYS A 1 201 ? 13.082 -50.086 -49.723 1.00 70.31 201 LYS A C 1
ATOM 1580 O O . LYS A 1 201 ? 13.953 -50.707 -50.320 1.00 70.31 201 LYS A O 1
ATOM 1585 N N . PHE A 1 202 ? 11.799 -50.088 -50.076 1.00 73.44 202 PHE A N 1
ATOM 1586 C CA . PHE A 1 202 ? 11.281 -50.769 -51.264 1.00 73.44 202 PHE A CA 1
ATOM 1587 C C . PHE A 1 202 ? 11.027 -49.755 -52.374 1.00 73.44 202 PHE A C 1
ATOM 1589 O O . PHE A 1 202 ? 10.484 -48.681 -52.116 1.00 73.44 202 PHE A O 1
ATOM 1596 N N . GLU A 1 203 ? 11.375 -50.108 -53.607 1.00 72.88 203 GLU A N 1
ATOM 1597 C CA . GLU A 1 203 ? 11.110 -49.263 -54.777 1.00 72.88 203 GLU A CA 1
ATOM 1598 C C . GLU A 1 203 ? 9.657 -49.399 -55.265 1.00 72.88 203 GLU A C 1
ATOM 1600 O O . GLU A 1 203 ? 9.157 -48.536 -55.984 1.00 72.88 203 GLU A O 1
ATOM 1605 N N . ASN A 1 204 ? 8.941 -50.452 -54.845 1.00 72.44 204 ASN A N 1
ATOM 1606 C CA . ASN A 1 204 ? 7.561 -50.713 -55.249 1.00 72.44 204 ASN A CA 1
ATOM 1607 C C . ASN A 1 204 ? 6.695 -51.264 -54.094 1.00 72.44 204 ASN A C 1
ATOM 1609 O O . ASN A 1 204 ? 7.135 -52.078 -53.280 1.00 72.44 204 ASN A O 1
ATOM 1613 N N . ILE A 1 205 ? 5.418 -50.864 -54.061 1.00 69.75 205 ILE A N 1
ATOM 1614 C CA . ILE A 1 205 ? 4.407 -51.269 -53.066 1.00 69.75 205 ILE A CA 1
ATOM 1615 C C . ILE A 1 205 ? 4.213 -52.794 -53.052 1.00 69.75 205 ILE A C 1
ATOM 1617 O O . ILE A 1 205 ? 4.027 -53.392 -51.991 1.00 69.75 205 ILE A O 1
ATOM 1621 N N . ALA A 1 206 ? 4.300 -53.448 -54.215 1.00 75.88 206 ALA A N 1
ATOM 1622 C CA . ALA A 1 206 ? 4.165 -54.902 -54.318 1.00 75.88 206 ALA A CA 1
ATOM 1623 C C . ALA A 1 206 ? 5.284 -55.660 -53.575 1.00 75.88 206 ALA A C 1
ATOM 1625 O O . ALA A 1 206 ? 5.056 -56.741 -53.028 1.00 75.88 206 ALA A O 1
ATOM 1626 N N . GLU A 1 207 ? 6.486 -55.087 -53.537 1.00 77.56 207 GLU A N 1
ATOM 1627 C CA . GLU A 1 207 ? 7.647 -55.658 -52.856 1.00 77.56 207 GLU A CA 1
ATOM 1628 C C . GLU A 1 207 ? 7.563 -55.428 -51.342 1.00 77.56 207 GLU A C 1
ATOM 1630 O O . GLU A 1 207 ? 7.738 -56.367 -50.561 1.00 77.56 207 GLU A O 1
ATOM 1635 N N . ALA A 1 208 ? 7.136 -54.226 -50.938 1.00 76.44 208 ALA A N 1
ATOM 1636 C CA . ALA A 1 208 ? 6.843 -53.896 -49.545 1.00 76.44 208 ALA A CA 1
ATOM 1637 C C . ALA A 1 208 ? 5.777 -54.827 -48.938 1.00 76.44 208 ALA A C 1
ATOM 1639 O O . ALA A 1 208 ? 5.929 -55.311 -47.815 1.00 76.44 208 ALA A O 1
ATOM 1640 N N . ALA A 1 209 ? 4.720 -55.141 -49.696 1.00 75.88 209 ALA A N 1
ATOM 1641 C CA . ALA A 1 209 ? 3.651 -56.033 -49.251 1.00 75.88 209 ALA A CA 1
ATOM 1642 C C . ALA A 1 209 ? 4.122 -57.488 -49.062 1.00 75.88 209 ALA A C 1
ATOM 1644 O O . ALA A 1 209 ? 3.687 -58.160 -48.123 1.00 75.88 209 ALA A O 1
ATOM 1645 N N . LYS A 1 210 ? 5.024 -57.986 -49.921 1.00 77.62 210 LYS A N 1
ATOM 1646 C CA . LYS A 1 210 ? 5.620 -59.325 -49.763 1.00 77.62 210 LYS A CA 1
ATOM 1647 C C . LYS A 1 210 ? 6.494 -59.401 -48.515 1.00 77.62 210 LYS A C 1
ATOM 1649 O O . LYS A 1 210 ? 6.359 -60.354 -47.746 1.00 77.62 210 LYS A O 1
ATOM 1654 N N . TRP A 1 211 ? 7.332 -58.389 -48.287 1.00 77.50 211 TRP A N 1
ATOM 1655 C CA . TRP A 1 211 ? 8.157 -58.320 -47.085 1.00 77.50 211 TRP A CA 1
ATOM 1656 C C . TRP A 1 211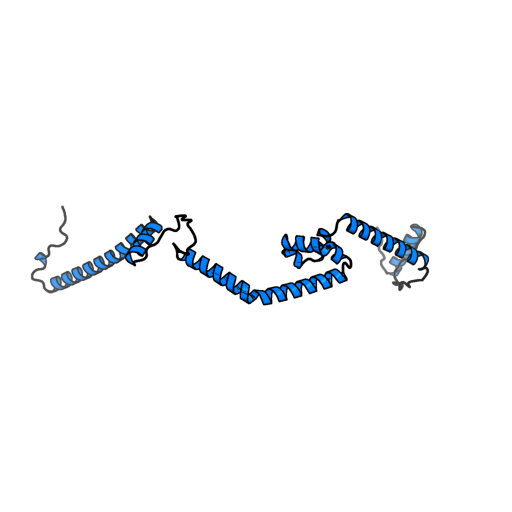 ? 7.292 -58.262 -45.822 1.00 77.50 211 TRP A C 1
ATOM 1658 O O . TRP A 1 211 ? 7.477 -59.085 -44.926 1.00 77.50 211 TRP A O 1
ATOM 1668 N N . ALA A 1 212 ? 6.271 -57.399 -45.793 1.00 75.69 212 ALA A N 1
ATOM 1669 C CA . ALA A 1 212 ? 5.350 -57.288 -44.661 1.00 75.69 212 ALA A CA 1
ATOM 1670 C C . ALA A 1 212 ? 4.650 -58.621 -44.342 1.00 75.69 212 ALA A C 1
ATOM 1672 O O . ALA A 1 212 ? 4.599 -59.024 -43.180 1.00 75.69 212 ALA A O 1
ATOM 1673 N N . LYS A 1 213 ? 4.183 -59.356 -45.364 1.00 74.75 213 LYS A N 1
ATOM 1674 C CA . LYS A 1 213 ? 3.583 -60.689 -45.181 1.00 74.75 213 LYS A CA 1
ATOM 1675 C C . LYS A 1 213 ? 4.576 -61.709 -44.624 1.00 74.75 213 LYS A C 1
ATOM 1677 O O . LYS A 1 213 ? 4.237 -62.429 -43.690 1.00 74.75 213 LYS A O 1
ATOM 1682 N N . SER A 1 214 ? 5.800 -61.761 -45.153 1.00 72.81 214 SER A N 1
ATOM 1683 C CA . SER A 1 214 ? 6.829 -62.672 -44.630 1.00 72.81 214 SER A CA 1
ATOM 1684 C C . SER A 1 214 ? 7.240 -62.331 -43.196 1.00 72.81 214 SER A C 1
ATOM 1686 O O . SER A 1 214 ? 7.460 -63.228 -42.384 1.00 72.81 214 SER A O 1
ATOM 1688 N N . HIS A 1 215 ? 7.274 -61.041 -42.857 1.00 72.00 215 HIS A N 1
ATOM 1689 C CA . HIS A 1 215 ? 7.663 -60.586 -41.533 1.00 72.00 215 HIS A CA 1
ATOM 1690 C C . HIS A 1 215 ? 6.565 -60.875 -40.497 1.00 72.00 215 HIS A C 1
ATOM 1692 O O . HIS A 1 215 ? 6.866 -61.384 -39.418 1.00 72.00 215 HIS A O 1
ATOM 1698 N N . LEU A 1 216 ? 5.289 -60.685 -40.854 1.00 67.38 216 LEU A N 1
ATOM 1699 C CA . LEU A 1 216 ? 4.144 -61.104 -40.033 1.00 67.38 216 LEU A CA 1
ATOM 1700 C C . LEU A 1 216 ? 4.094 -62.625 -39.822 1.00 67.38 216 LEU A C 1
ATOM 1702 O O . LEU A 1 216 ? 3.875 -63.074 -38.696 1.00 67.38 216 LEU A O 1
ATOM 1706 N N . ALA A 1 217 ? 4.371 -63.414 -40.867 1.00 68.50 217 ALA A N 1
ATOM 1707 C CA . ALA A 1 217 ? 4.451 -64.872 -40.763 1.00 68.50 217 ALA A CA 1
ATOM 1708 C C . ALA A 1 217 ? 5.593 -65.321 -39.835 1.00 68.50 217 ALA A C 1
ATOM 1710 O O . ALA A 1 217 ? 5.399 -66.203 -39.001 1.00 68.50 217 ALA A O 1
ATOM 1711 N N . SER A 1 218 ? 6.763 -64.673 -39.914 1.00 64.94 218 SER A N 1
ATOM 1712 C CA . SER A 1 218 ? 7.902 -64.957 -39.027 1.00 64.94 218 SER A CA 1
ATOM 1713 C C . SER A 1 218 ? 7.645 -64.588 -37.560 1.00 64.94 218 SER A C 1
ATOM 1715 O O . SER A 1 218 ? 8.186 -65.230 -36.664 1.00 64.94 218 SER A O 1
ATOM 1717 N N . LYS A 1 219 ? 6.776 -63.597 -37.306 1.00 66.38 219 LYS A N 1
ATOM 1718 C CA . LYS A 1 219 ? 6.333 -63.185 -35.963 1.00 66.38 219 LYS A CA 1
ATOM 1719 C C . LYS A 1 219 ? 5.131 -63.999 -35.446 1.00 66.38 219 LYS A C 1
ATOM 1721 O O . LYS A 1 219 ? 4.596 -63.677 -34.391 1.00 66.38 219 LYS A O 1
ATOM 1726 N N . GLY A 1 220 ? 4.720 -65.062 -36.150 1.00 54.41 220 GLY A N 1
ATOM 1727 C CA . GLY A 1 220 ? 3.700 -66.011 -35.685 1.00 54.41 220 GLY A CA 1
ATOM 1728 C C . GLY A 1 220 ? 2.258 -65.495 -35.731 1.00 54.41 220 GLY A C 1
ATOM 1729 O O . GLY A 1 220 ? 1.373 -66.117 -35.150 1.00 54.41 220 GLY A O 1
ATOM 1730 N N . ILE A 1 221 ? 1.993 -64.382 -36.421 1.00 55.25 221 ILE A N 1
ATOM 1731 C CA . ILE A 1 221 ? 0.641 -63.831 -36.573 1.00 55.25 221 ILE A CA 1
ATOM 1732 C C . ILE A 1 221 ? 0.045 -64.385 -37.872 1.00 55.25 221 ILE A C 1
ATOM 1734 O O . ILE A 1 221 ? 0.085 -63.752 -38.926 1.00 55.25 221 ILE A O 1
ATOM 1738 N N . THR A 1 222 ? -0.499 -65.601 -37.812 1.00 51.06 222 THR A N 1
ATOM 1739 C CA . THR A 1 222 ? -1.341 -66.161 -38.879 1.00 51.06 222 THR A CA 1
ATOM 1740 C C . THR A 1 222 ? -2.755 -65.598 -38.753 1.00 51.06 222 THR A C 1
ATOM 1742 O O . THR A 1 222 ? -3.645 -66.236 -38.200 1.00 51.06 222 THR A O 1
ATOM 1745 N N . GLY A 1 223 ? -2.957 -64.374 -3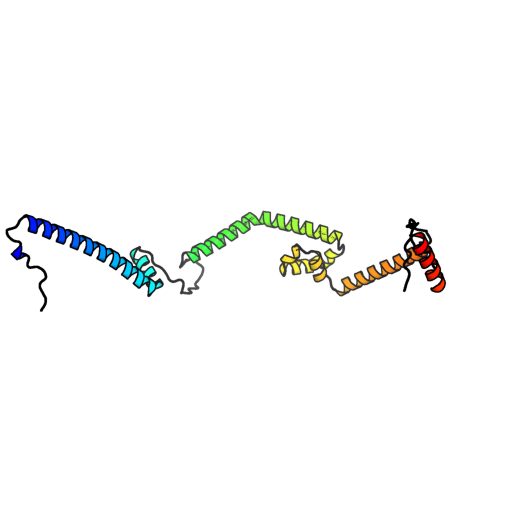9.238 1.00 48.59 223 GLY A N 1
ATOM 1746 C CA . GLY A 1 223 ? -4.293 -63.833 -39.470 1.00 48.59 223 GLY A CA 1
ATOM 1747 C C . GLY A 1 223 ? -4.802 -64.305 -40.826 1.00 48.59 223 GLY A C 1
ATOM 1748 O O . GLY A 1 223 ? -4.477 -63.707 -41.849 1.00 48.59 223 GLY A O 1
ATOM 1749 N N . THR A 1 224 ? -5.561 -65.398 -40.834 1.00 40.06 224 THR A N 1
ATOM 1750 C CA . THR A 1 224 ? -6.468 -65.751 -41.929 1.00 40.06 224 THR A CA 1
ATOM 1751 C C . THR A 1 224 ? -7.461 -64.609 -42.121 1.00 40.06 224 THR A C 1
ATOM 1753 O O . THR A 1 224 ? -8.175 -64.248 -41.188 1.00 40.06 224 THR A O 1
ATOM 1756 N N . VAL A 1 225 ? -7.456 -64.022 -43.315 1.00 49.47 225 VAL A N 1
ATOM 1757 C CA . VAL A 1 225 ? -8.527 -63.152 -43.797 1.00 49.47 225 VAL A CA 1
ATOM 1758 C C . VAL A 1 225 ? -9.540 -64.078 -44.462 1.00 49.47 225 VAL A C 1
ATOM 1760 O O . VAL A 1 225 ? -9.252 -64.582 -45.545 1.00 49.47 225 VAL A O 1
ATOM 1763 N N . ASP A 1 226 ? -10.655 -64.320 -43.779 1.00 38.09 226 ASP A N 1
ATOM 1764 C CA . ASP A 1 226 ? -11.962 -64.580 -44.396 1.00 38.09 226 ASP A CA 1
ATOM 1765 C C . ASP A 1 226 ? -12.853 -63.367 -44.094 1.00 38.09 226 ASP A C 1
ATOM 1767 O O . ASP A 1 226 ? -12.793 -62.876 -42.938 1.00 38.09 226 ASP A O 1
#

Organism: NCBI:txid412755

Foldseek 3Di:
DPPPVDDPVVCPPPVVVVVVVVVVVVVVVVVVVVVVVVVVVVVLVVVCVVPVPVSVCVVCVVVVHHDDPPPDDDDDDDDQDDPDVVSVVVVVVVVVVVVVCVVCVVVVVVVVVVLVVVLVVVCCVPPVCCVVQVVQLVVCCVVPVVCSVVSPVSSCRSDDVVVVVVVVVVVVVVVVVVVVVCVVVVPDDDDDPDPPDDDDDDPDPVVVVVVVVVVCVVVVNPDDDD